Protein AF-A0A967ICW3-F1 (afdb_monomer_lite)

pLDDT: mean 85.5, std 13.62, range [36.84, 97.62]

Secondary structure (DSSP, 8-state):
-HHHHHHHHHHHHHT---EEEEEEEEEETTTTEEEEEESSEEEEEETTEEEEEEPPPEEEEEBP--EETTEE------TT-EEEEEEPSS--HHHHTT--SSPPP------S-TT-EEEEE----GGGPPSS--SSEEEEE-TTSSEEEEEETTEEEEEEEETTEEEEEEEETTEEEEEETTEEEEEEEEETTEEEEE-TT--S-SSTHHHHHHHHHHHHHHHHHHHHHHHH--PPTTSSHHHHHHHHHHHHTS---------------

Radius of gyration: 38.88 Å; chains: 1; bounding box: 94×44×110 Å

Structure (mmCIF, N/CA/C/O backbone):
data_AF-A0A967ICW3-F1
#
_entry.id   AF-A0A967ICW3-F1
#
loop_
_atom_site.group_PDB
_atom_site.id
_atom_site.type_symbol
_atom_site.label_atom_id
_atom_site.label_alt_id
_atom_site.label_comp_id
_atom_site.label_asym_id
_atom_site.label_entity_id
_atom_site.label_seq_id
_atom_site.pdbx_PDB_ins_code
_atom_site.Cartn_x
_atom_site.Cartn_y
_atom_site.Cartn_z
_atom_site.occupancy
_atom_site.B_iso_or_equiv
_atom_site.auth_seq_id
_atom_site.auth_comp_id
_atom_site.auth_asym_id
_atom_site.auth_atom_id
_atom_site.pdbx_PDB_model_num
ATOM 1 N N . MET A 1 1 ? 38.851 21.720 -38.610 1.00 66.12 1 MET A N 1
ATOM 2 C CA . MET A 1 1 ? 39.303 20.559 -37.805 1.00 66.12 1 MET A CA 1
ATOM 3 C C . MET A 1 1 ? 38.581 20.501 -36.458 1.00 66.12 1 MET A C 1
ATOM 5 O O . MET A 1 1 ? 37.981 19.478 -36.181 1.00 66.12 1 MET A O 1
ATOM 9 N N . ALA A 1 2 ? 38.539 21.589 -35.675 1.00 80.38 2 ALA A N 1
ATOM 10 C CA . ALA A 1 2 ? 37.773 21.640 -34.418 1.00 80.38 2 ALA A CA 1
ATOM 11 C C . ALA A 1 2 ? 36.255 21.402 -34.592 1.00 80.38 2 ALA A C 1
ATOM 13 O O . ALA A 1 2 ? 35.653 20.688 -33.801 1.00 80.38 2 ALA A O 1
ATOM 14 N N . GLU A 1 3 ? 35.653 21.937 -35.656 1.00 80.50 3 GLU A N 1
ATOM 15 C CA . GLU A 1 3 ? 34.213 21.799 -35.936 1.00 80.50 3 GLU A CA 1
ATOM 16 C C . GLU A 1 3 ? 33.795 20.358 -36.277 1.00 80.50 3 GLU A C 1
ATOM 18 O O . GLU A 1 3 ? 32.790 19.869 -35.778 1.00 80.50 3 GLU A O 1
ATOM 23 N N . ILE A 1 4 ? 34.633 19.631 -37.025 1.00 82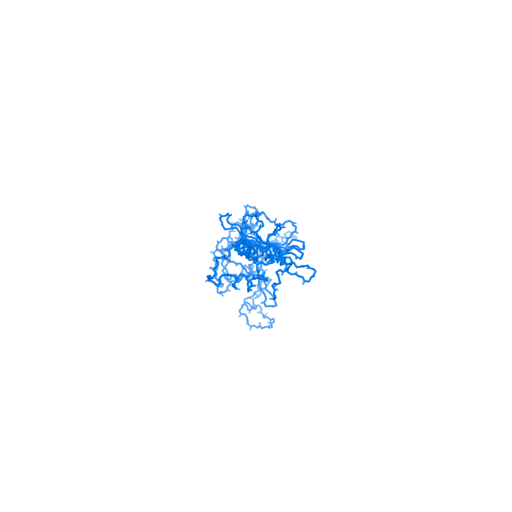.12 4 ILE A N 1
ATOM 24 C CA . ILE A 1 4 ? 34.412 18.211 -37.350 1.00 82.12 4 ILE A CA 1
ATOM 25 C C . ILE A 1 4 ? 34.508 17.344 -36.088 1.00 82.12 4 ILE A C 1
ATOM 27 O O . ILE A 1 4 ? 33.716 16.425 -35.909 1.00 82.12 4 ILE A O 1
ATOM 31 N N . ILE A 1 5 ? 35.456 17.649 -35.196 1.00 85.69 5 ILE A N 1
ATOM 32 C CA . ILE A 1 5 ? 35.584 16.944 -33.914 1.00 85.69 5 ILE A CA 1
ATOM 33 C C . ILE A 1 5 ? 34.352 17.207 -33.040 1.00 85.69 5 ILE A C 1
ATOM 35 O O . ILE A 1 5 ? 33.855 16.277 -32.414 1.00 85.69 5 ILE A O 1
ATOM 39 N N . ARG A 1 6 ? 33.830 18.441 -33.022 1.00 83.44 6 ARG A N 1
ATOM 40 C CA . ARG A 1 6 ? 32.617 18.776 -32.266 1.00 83.44 6 ARG A CA 1
ATOM 41 C C . ARG A 1 6 ? 31.403 17.993 -32.767 1.00 83.44 6 ARG A C 1
ATOM 43 O O . ARG A 1 6 ? 30.746 17.355 -31.957 1.00 83.44 6 ARG A O 1
ATOM 50 N N . LEU A 1 7 ? 31.168 17.981 -34.080 1.00 81.50 7 LEU A N 1
ATOM 51 C CA . LEU A 1 7 ? 30.058 17.237 -34.685 1.00 81.50 7 LEU A CA 1
ATOM 52 C C . LEU A 1 7 ? 30.173 15.729 -34.431 1.00 81.50 7 LEU A C 1
ATOM 54 O O . LEU A 1 7 ? 29.190 15.093 -34.072 1.00 81.50 7 LEU A O 1
ATOM 58 N N . ALA A 1 8 ? 31.377 15.160 -34.539 1.00 83.00 8 ALA A N 1
ATOM 59 C CA . ALA A 1 8 ? 31.602 13.747 -34.236 1.00 83.00 8 ALA A CA 1
ATOM 60 C C . ALA A 1 8 ? 31.367 13.407 -32.751 1.00 83.00 8 ALA A C 1
ATOM 62 O O . ALA A 1 8 ? 30.920 12.308 -32.434 1.00 83.00 8 ALA A O 1
ATOM 63 N N . LEU A 1 9 ? 31.672 14.329 -31.831 1.00 86.88 9 LEU A N 1
ATOM 64 C CA . LEU A 1 9 ? 31.383 14.153 -30.406 1.00 86.88 9 LEU A CA 1
ATOM 65 C C . LEU A 1 9 ? 29.884 14.281 -30.109 1.00 86.88 9 LEU A C 1
ATOM 67 O O . LEU A 1 9 ? 29.364 13.484 -29.337 1.00 86.88 9 LEU A O 1
ATOM 71 N N . GLU A 1 10 ? 29.194 15.244 -30.720 1.00 83.94 10 GLU A N 1
ATOM 72 C CA . GLU A 1 10 ? 27.742 15.430 -30.586 1.00 83.94 10 GLU A CA 1
ATOM 73 C C . GLU A 1 10 ? 26.972 14.209 -31.112 1.00 83.94 10 GLU A C 1
ATOM 75 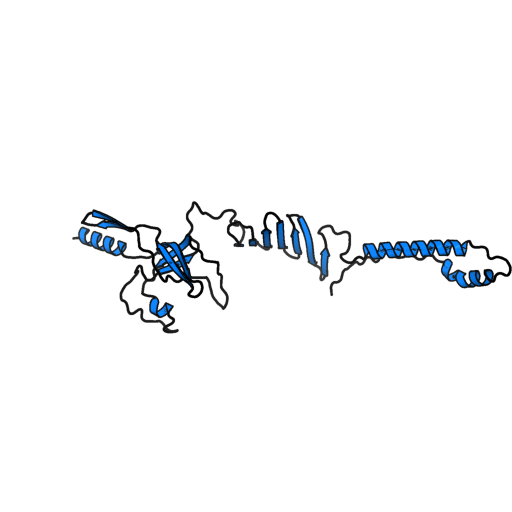O O . GLU A 1 10 ? 26.082 13.712 -30.426 1.00 83.94 10 GLU A O 1
ATOM 80 N N . ASP A 1 11 ? 27.383 13.659 -32.257 1.00 82.88 11 ASP A N 1
ATOM 81 C CA . ASP A 1 11 ? 26.828 12.425 -32.827 1.00 82.88 11 ASP A CA 1
ATOM 82 C C . ASP A 1 11 ? 27.029 11.222 -31.893 1.00 82.88 11 ASP A C 1
ATOM 84 O O . ASP A 1 11 ? 26.094 10.483 -31.593 1.00 82.88 11 ASP A O 1
ATOM 88 N N . ARG A 1 12 ? 28.232 11.074 -31.319 1.00 84.56 12 ARG A N 1
ATOM 89 C CA . ARG A 1 12 ? 28.494 10.007 -30.344 1.00 84.56 12 ARG A CA 1
ATOM 90 C C . ARG A 1 12 ? 27.723 10.163 -29.049 1.00 84.56 12 ARG A C 1
ATOM 92 O O . ARG A 1 12 ? 27.329 9.153 -28.482 1.00 84.56 12 ARG A O 1
ATOM 99 N N . LEU A 1 13 ? 27.519 11.385 -28.572 1.00 84.75 13 LEU A N 1
ATOM 100 C CA . LEU A 1 13 ? 26.712 11.632 -27.381 1.00 84.75 13 LEU A CA 1
ATOM 101 C C . LEU A 1 13 ? 25.222 11.381 -27.639 1.00 84.75 13 LEU A C 1
ATOM 103 O O . LEU A 1 13 ? 24.533 10.951 -26.719 1.00 84.75 13 LEU A O 1
ATOM 107 N N . ALA A 1 14 ? 24.736 11.587 -28.868 1.00 80.75 14 ALA A N 1
ATOM 108 C CA . ALA A 1 14 ? 23.355 11.286 -29.244 1.00 80.75 14 ALA A CA 1
ATOM 109 C C . ALA A 1 14 ? 23.028 9.780 -29.189 1.00 80.75 14 ALA A C 1
ATOM 111 O O . ALA A 1 14 ? 21.885 9.416 -28.921 1.00 80.75 14 ALA A O 1
ATOM 112 N N . ASP A 1 15 ? 24.029 8.915 -29.384 1.00 83.44 15 ASP A N 1
ATOM 113 C CA . ASP A 1 15 ? 23.904 7.454 -29.270 1.00 83.44 15 ASP A CA 1
ATOM 114 C C . ASP A 1 15 ? 24.024 6.919 -27.828 1.00 83.44 15 ASP A C 1
ATOM 116 O O . ASP A 1 15 ? 23.795 5.733 -27.588 1.00 83.44 15 ASP A O 1
ATOM 120 N N . VAL A 1 16 ? 24.404 7.747 -26.846 1.00 87.94 16 VAL A N 1
ATOM 121 C CA . VAL A 1 16 ? 24.580 7.292 -25.457 1.00 87.94 16 VAL A CA 1
ATOM 122 C C . VAL A 1 16 ? 23.244 7.331 -24.716 1.00 87.94 16 VAL A C 1
ATOM 124 O O . VAL A 1 16 ? 22.782 8.389 -24.282 1.00 87.94 16 VAL A O 1
ATOM 127 N N . HIS A 1 17 ? 22.646 6.161 -24.488 1.00 89.25 17 HIS A N 1
ATOM 128 C CA . HIS A 1 17 ? 21.456 6.042 -23.650 1.00 89.25 17 HIS A CA 1
ATOM 129 C C . HIS A 1 17 ? 21.814 5.997 -22.160 1.00 89.25 17 HIS A C 1
ATOM 131 O O . HIS A 1 17 ? 22.597 5.171 -21.693 1.00 89.25 17 HIS A O 1
ATOM 137 N N . THR A 1 18 ? 21.210 6.890 -21.382 1.00 92.06 18 THR A N 1
ATOM 138 C CA . THR A 1 18 ? 21.396 6.948 -19.925 1.00 92.06 18 THR A CA 1
ATOM 139 C C . THR A 1 18 ? 20.087 6.647 -19.221 1.00 92.06 18 THR A C 1
ATOM 141 O O . THR A 1 18 ? 19.948 5.620 -18.561 1.00 92.06 18 THR A O 1
ATOM 144 N N . VAL A 1 19 ? 19.099 7.518 -19.416 1.00 94.44 19 VAL A N 1
ATOM 145 C CA . VAL A 1 19 ? 17.763 7.384 -18.853 1.00 94.44 19 VAL A CA 1
ATOM 146 C C . VAL A 1 19 ? 16.725 7.887 -19.851 1.00 94.44 19 VAL A C 1
ATOM 148 O O . VAL A 1 19 ? 16.892 8.961 -20.426 1.00 94.44 19 VAL A O 1
ATOM 151 N N . LEU A 1 20 ? 15.632 7.144 -20.026 1.00 94.31 20 LEU A N 1
ATOM 152 C CA . LEU A 1 20 ? 14.466 7.576 -20.803 1.00 94.31 20 LEU A CA 1
ATOM 153 C C . LEU A 1 20 ? 13.166 7.309 -20.028 1.00 94.31 20 LEU A C 1
ATOM 155 O O . LEU A 1 20 ? 13.079 6.321 -19.304 1.00 94.31 20 LEU A O 1
ATOM 159 N N . PRO A 1 21 ? 12.122 8.141 -20.168 1.00 95.94 21 PRO A N 1
ATOM 160 C CA . PRO A 1 21 ? 10.798 7.791 -19.667 1.00 95.94 21 PRO A CA 1
ATOM 161 C C . PRO A 1 21 ? 10.190 6.674 -20.527 1.00 95.94 21 PRO A C 1
ATOM 163 O O . PRO A 1 21 ? 10.307 6.684 -21.754 1.00 95.94 21 PRO A O 1
ATOM 166 N N . GLY A 1 22 ? 9.498 5.734 -19.890 1.00 96.12 22 GLY A N 1
ATOM 167 C CA . GLY A 1 22 ? 8.886 4.570 -20.520 1.00 96.12 22 GLY A CA 1
ATOM 168 C C . GLY A 1 22 ? 7.423 4.373 -20.124 1.00 96.12 22 GLY A C 1
ATOM 169 O O . GLY A 1 22 ? 6.933 4.913 -19.128 1.00 96.12 22 GLY A O 1
ATOM 170 N N . LYS A 1 23 ? 6.706 3.597 -20.935 1.00 96.94 23 LYS A N 1
ATOM 171 C CA . LYS A 1 23 ? 5.342 3.133 -20.664 1.00 96.94 23 LYS A CA 1
ATOM 172 C C . LYS A 1 23 ? 5.269 1.622 -20.823 1.00 96.94 23 LYS A C 1
ATOM 174 O O . LYS A 1 23 ? 5.651 1.111 -21.875 1.00 96.94 23 LYS A O 1
ATOM 179 N N . ILE A 1 24 ? 4.720 0.935 -19.827 1.00 97.38 24 ILE A N 1
ATOM 180 C CA . ILE A 1 24 ? 4.504 -0.511 -19.875 1.00 97.38 24 ILE A CA 1
ATOM 181 C C . ILE A 1 24 ? 3.442 -0.837 -20.932 1.00 97.38 24 ILE A C 1
ATOM 183 O O . ILE A 1 24 ? 2.342 -0.279 -20.929 1.00 97.38 24 ILE A O 1
ATOM 187 N N . THR A 1 25 ? 3.782 -1.738 -21.848 1.00 97.12 25 THR A N 1
ATOM 188 C CA . THR A 1 25 ? 2.900 -2.246 -22.913 1.00 97.12 25 THR A CA 1
ATOM 189 C C . THR A 1 25 ? 2.471 -3.691 -22.678 1.00 97.12 25 THR A C 1
ATOM 191 O O . THR A 1 25 ? 1.345 -4.040 -23.023 1.00 97.12 25 THR A O 1
ATOM 194 N N . ALA A 1 26 ? 3.302 -4.480 -21.994 1.00 97.38 26 ALA A N 1
ATOM 195 C CA . ALA A 1 26 ? 2.978 -5.801 -21.467 1.00 97.38 26 ALA A CA 1
ATOM 196 C C . ALA A 1 26 ? 3.830 -6.091 -20.220 1.00 97.38 26 ALA A C 1
ATOM 198 O O . ALA A 1 26 ? 4.894 -5.496 -20.046 1.00 97.38 26 ALA A O 1
ATOM 199 N N . TYR A 1 27 ? 3.367 -6.995 -19.355 1.00 97.31 27 TYR A N 1
ATOM 200 C CA . TYR A 1 27 ? 4.095 -7.424 -18.159 1.00 97.31 27 TYR A CA 1
ATOM 201 C C . TYR A 1 27 ? 3.859 -8.909 -17.878 1.00 97.31 27 TYR A C 1
ATOM 203 O O . TYR A 1 27 ? 2.714 -9.366 -17.879 1.00 97.31 27 TYR A O 1
ATOM 211 N N . ASP A 1 28 ? 4.935 -9.642 -17.598 1.00 96.19 28 ASP A N 1
ATOM 212 C CA . ASP A 1 28 ? 4.897 -11.021 -17.122 1.00 96.19 28 ASP A CA 1
ATOM 213 C C . ASP A 1 28 ? 5.255 -11.079 -15.630 1.00 96.19 28 ASP A C 1
ATOM 215 O O . ASP A 1 28 ? 6.389 -10.833 -15.213 1.00 96.19 28 ASP A O 1
ATOM 219 N N . ASN A 1 29 ? 4.273 -11.459 -14.812 1.00 92.88 29 ASN A N 1
ATOM 220 C CA . ASN A 1 29 ? 4.416 -11.543 -13.362 1.00 92.88 29 ASN A CA 1
ATOM 221 C C . ASN A 1 29 ? 5.317 -12.703 -12.894 1.00 92.88 29 ASN A C 1
ATOM 223 O O . ASN A 1 29 ? 5.829 -12.654 -11.777 1.00 92.88 29 ASN A O 1
ATOM 227 N N . ALA A 1 30 ? 5.505 -13.750 -13.706 1.00 93.12 30 ALA A N 1
ATOM 228 C CA . ALA A 1 30 ? 6.347 -14.890 -13.341 1.00 93.12 30 ALA A CA 1
ATOM 229 C C . ALA A 1 30 ? 7.837 -14.560 -13.487 1.00 93.12 30 ALA A C 1
ATOM 231 O O . ALA A 1 30 ? 8.627 -14.859 -12.593 1.00 93.12 30 ALA A O 1
ATOM 232 N N . THR A 1 31 ? 8.210 -13.921 -14.597 1.00 92.81 31 THR A N 1
ATOM 233 C CA . THR A 1 31 ? 9.598 -13.527 -14.887 1.00 92.81 31 THR A CA 1
ATOM 234 C C . THR A 1 31 ? 9.948 -12.125 -14.390 1.00 92.81 31 THR A C 1
ATOM 236 O O . THR A 1 31 ? 11.126 -11.784 -14.324 1.00 92.81 31 THR A O 1
ATOM 239 N N . GLN A 1 32 ? 8.946 -11.328 -13.999 1.00 94.12 32 GLN A N 1
ATOM 240 C CA . GLN A 1 32 ? 9.081 -9.925 -13.588 1.00 94.12 32 GLN A CA 1
ATOM 241 C C . GLN A 1 32 ? 9.652 -9.024 -14.693 1.00 94.12 32 GLN A C 1
ATOM 243 O O . GLN A 1 32 ? 10.313 -8.020 -14.412 1.00 94.12 32 GLN A O 1
ATOM 248 N N . LYS A 1 33 ? 9.374 -9.377 -15.950 1.00 95.56 33 LYS A N 1
ATOM 249 C CA . LYS A 1 33 ? 9.812 -8.650 -17.142 1.00 95.56 33 LYS A CA 1
ATOM 250 C C . LYS A 1 33 ? 8.655 -7.912 -17.804 1.00 95.56 33 LYS A C 1
ATOM 252 O O . LYS A 1 33 ? 7.508 -8.358 -17.757 1.00 95.56 33 LYS A O 1
ATOM 257 N N . ALA A 1 34 ? 8.963 -6.786 -18.432 1.00 96.88 34 ALA A N 1
ATOM 258 C CA . ALA A 1 34 ? 8.012 -5.939 -19.129 1.00 96.88 34 ALA A CA 1
ATOM 259 C C . ALA A 1 34 ? 8.433 -5.677 -20.576 1.00 96.88 34 ALA A C 1
ATOM 261 O O . ALA A 1 34 ? 9.616 -5.587 -20.895 1.00 96.88 34 ALA A O 1
ATOM 262 N N . GLU A 1 35 ? 7.440 -5.457 -21.429 1.00 97.62 35 GLU A N 1
ATOM 263 C CA . GLU A 1 35 ? 7.633 -4.766 -22.699 1.00 97.62 35 GLU A CA 1
ATOM 264 C C . GLU A 1 35 ? 7.404 -3.273 -22.469 1.00 97.62 35 GLU A C 1
ATOM 266 O O . GLU A 1 35 ? 6.312 -2.868 -22.043 1.00 97.62 35 GLU A O 1
ATOM 271 N N . VAL A 1 36 ? 8.406 -2.440 -22.745 1.00 97.00 36 VAL A N 1
ATOM 272 C CA . VAL A 1 36 ? 8.362 -1.004 -22.436 1.00 97.00 36 VAL A CA 1
ATOM 273 C C . VAL A 1 36 ? 8.563 -0.170 -23.692 1.00 97.00 36 VAL A C 1
ATOM 275 O O . VAL A 1 36 ? 9.544 -0.331 -24.411 1.00 97.00 36 VAL A O 1
ATOM 278 N N . LEU A 1 37 ? 7.654 0.773 -23.933 1.00 95.88 37 LEU A N 1
ATOM 279 C CA . LEU A 1 37 ? 7.779 1.769 -24.995 1.00 95.88 37 LEU A CA 1
ATOM 280 C C . LEU A 1 37 ? 8.458 3.038 -24.452 1.00 95.88 37 LEU A C 1
ATOM 282 O O . LEU A 1 37 ? 7.866 3.686 -23.577 1.00 95.88 37 LEU A O 1
ATOM 286 N N . PRO A 1 38 ? 9.635 3.446 -24.963 1.00 95.06 38 PRO A N 1
ATOM 287 C CA . PRO A 1 38 ? 10.208 4.748 -24.647 1.00 95.06 38 PRO A CA 1
ATOM 288 C C . PRO A 1 38 ? 9.297 5.879 -25.143 1.00 95.06 38 PRO A C 1
ATOM 290 O O . PRO A 1 38 ? 8.787 5.860 -26.260 1.00 95.06 38 PRO A O 1
ATOM 293 N N . MET A 1 39 ? 9.075 6.881 -24.296 1.00 93.12 39 MET A N 1
ATOM 294 C CA . MET A 1 39 ? 8.082 7.939 -24.524 1.00 93.12 39 MET A CA 1
ATOM 295 C C . MET A 1 39 ? 8.673 9.226 -25.118 1.00 93.12 39 MET A C 1
ATOM 297 O O . MET A 1 39 ? 7.950 10.210 -25.274 1.00 93.12 39 MET A O 1
ATOM 301 N N . VAL A 1 40 ? 9.967 9.229 -25.449 1.00 89.38 40 VAL A N 1
ATOM 302 C CA . VAL A 1 40 ? 10.673 10.345 -26.095 1.00 89.38 40 VAL A CA 1
ATOM 303 C C . VAL A 1 40 ? 11.190 9.880 -27.452 1.00 89.38 40 VAL A C 1
ATOM 305 O O . VAL A 1 40 ? 11.713 8.774 -27.579 1.00 89.38 40 VAL A O 1
ATOM 308 N N . ARG A 1 41 ? 11.017 10.730 -28.466 1.00 87.00 41 ARG A N 1
ATOM 309 C CA . ARG A 1 41 ? 11.519 10.497 -29.823 1.00 87.00 41 ARG A CA 1
ATOM 310 C C . ARG A 1 41 ? 12.985 10.904 -29.913 1.00 87.00 41 ARG A C 1
ATOM 312 O O . ARG A 1 41 ? 13.397 11.874 -29.275 1.00 87.00 41 ARG A O 1
ATOM 319 N N . ARG A 1 42 ? 13.767 10.177 -30.706 1.00 81.44 42 ARG A N 1
ATOM 320 C CA . ARG A 1 42 ? 15.151 10.537 -31.007 1.00 81.44 42 ARG A CA 1
ATOM 321 C C . ARG A 1 42 ? 15.126 11.665 -32.033 1.00 81.44 42 ARG A C 1
ATOM 323 O O . ARG A 1 42 ? 14.737 11.436 -33.175 1.00 81.44 42 ARG A O 1
ATOM 330 N N . ARG A 1 43 ? 15.526 12.865 -31.603 1.00 78.50 43 ARG A N 1
ATOM 331 C CA . ARG A 1 43 ? 15.691 14.038 -32.466 1.00 78.50 43 ARG A CA 1
ATOM 332 C C . ARG A 1 43 ? 17.173 14.351 -32.629 1.00 78.50 43 ARG A C 1
ATOM 334 O O . ARG A 1 43 ? 17.832 14.645 -31.634 1.00 78.50 43 ARG A O 1
ATOM 341 N N . GLN A 1 44 ? 17.690 14.296 -33.850 1.00 72.31 44 GLN A N 1
ATOM 342 C CA . GLN A 1 44 ? 19.100 14.562 -34.135 1.00 72.31 44 GLN A CA 1
ATOM 343 C C . GLN A 1 44 ? 19.260 15.335 -35.445 1.00 72.31 44 GLN A C 1
ATOM 345 O O . GLN A 1 44 ? 18.651 14.991 -36.454 1.00 72.31 44 GLN A O 1
ATOM 350 N N . GLU A 1 45 ? 20.097 16.371 -35.434 1.00 68.50 45 GLU A N 1
ATOM 351 C CA . GLU A 1 45 ? 20.536 17.044 -36.657 1.00 68.50 45 GLU A CA 1
ATOM 352 C C . GLU A 1 45 ? 21.719 16.270 -37.249 1.00 68.50 45 GLU A C 1
ATOM 354 O O . GLU A 1 45 ? 22.792 16.185 -36.649 1.00 68.50 45 GLU A O 1
ATOM 359 N N . THR A 1 46 ? 21.516 15.673 -38.418 1.00 63.53 46 THR A N 1
ATOM 360 C CA . THR A 1 46 ? 22.540 14.945 -39.171 1.00 63.53 46 THR A CA 1
ATOM 361 C C . THR A 1 46 ? 22.920 15.747 -40.419 1.00 63.53 46 THR A C 1
ATOM 363 O O . THR A 1 46 ? 22.190 16.633 -40.861 1.00 63.53 46 THR A O 1
ATOM 366 N N . VAL A 1 47 ? 24.074 15.438 -41.018 1.00 62.31 47 VAL A N 1
ATOM 367 C CA . VAL A 1 47 ? 24.566 16.083 -42.253 1.00 62.31 47 VAL A CA 1
ATOM 368 C C . VAL A 1 47 ? 23.551 15.989 -43.410 1.00 62.31 47 VAL A C 1
ATOM 370 O O . VAL A 1 47 ? 23.503 16.886 -44.248 1.00 62.31 47 VAL A O 1
ATOM 373 N N . ASP A 1 48 ? 22.708 14.950 -43.414 1.00 65.44 48 ASP A N 1
ATOM 374 C CA . ASP A 1 48 ? 21.689 14.684 -44.440 1.00 65.44 48 ASP A CA 1
ATOM 375 C C . ASP A 1 48 ? 20.284 15.230 -44.095 1.00 65.44 48 ASP A C 1
ATOM 377 O O . ASP A 1 48 ? 19.353 15.084 -44.890 1.00 65.44 48 ASP A O 1
ATOM 381 N N . GLY A 1 49 ? 20.113 15.870 -42.930 1.00 68.69 49 GLY A N 1
ATOM 382 C CA . GLY A 1 49 ? 18.837 16.424 -42.466 1.00 68.69 49 GLY A CA 1
ATOM 383 C C . GLY A 1 49 ? 18.506 16.095 -41.008 1.00 68.69 49 GLY A C 1
ATOM 384 O O . GLY A 1 49 ? 19.319 15.555 -40.263 1.00 68.69 49 GLY A O 1
ATOM 385 N N . GLU A 1 50 ? 17.291 16.447 -40.592 1.00 74.75 50 GLU A N 1
ATOM 386 C CA . GLU A 1 50 ? 16.784 16.183 -39.244 1.00 74.75 50 GLU A CA 1
ATOM 387 C C . GLU A 1 50 ? 16.178 14.773 -39.152 1.00 74.75 50 GLU A C 1
ATOM 389 O O . GLU A 1 50 ? 15.294 14.415 -39.933 1.00 74.75 50 GLU A O 1
ATOM 394 N N . ILE A 1 51 ? 16.634 13.983 -38.181 1.00 74.25 51 ILE A N 1
ATOM 395 C CA . ILE A 1 51 ? 16.051 12.690 -37.816 1.00 74.25 51 ILE A CA 1
ATOM 396 C C . ILE A 1 51 ? 15.093 12.927 -36.646 1.00 74.25 51 ILE A C 1
ATOM 398 O O . ILE A 1 51 ? 15.516 13.454 -35.622 1.00 74.25 51 ILE A O 1
ATOM 402 N N . ASP A 1 52 ? 13.823 12.537 -36.794 1.00 82.06 52 ASP A N 1
ATOM 403 C CA . ASP A 1 52 ? 12.813 12.508 -35.724 1.00 82.06 52 ASP A CA 1
ATOM 404 C C . ASP A 1 52 ? 12.079 11.159 -35.737 1.00 82.06 52 ASP A C 1
ATOM 406 O O . ASP A 1 52 ? 11.060 10.979 -36.414 1.00 82.06 52 ASP A O 1
ATOM 410 N N . GLU A 1 53 ? 12.590 10.191 -34.982 1.00 84.31 53 GLU A N 1
ATOM 411 C CA . GLU A 1 53 ? 12.072 8.821 -34.962 1.00 84.31 53 GLU A CA 1
ATOM 412 C C . GLU A 1 53 ? 11.574 8.386 -33.581 1.00 84.31 53 GLU A C 1
ATOM 414 O O . GLU A 1 53 ? 12.097 8.771 -32.532 1.00 84.31 53 GLU A O 1
ATOM 419 N N . ALA A 1 54 ? 10.525 7.564 -33.578 1.00 85.81 54 ALA A N 1
ATOM 420 C CA . ALA A 1 54 ? 10.053 6.916 -32.365 1.00 85.81 54 ALA A CA 1
ATOM 421 C C . ALA A 1 54 ? 10.916 5.686 -32.072 1.00 85.81 54 ALA A C 1
ATOM 423 O O . ALA A 1 54 ? 11.156 4.870 -32.960 1.00 85.81 54 ALA A O 1
ATOM 424 N N . LEU A 1 55 ? 11.339 5.541 -30.818 1.00 89.00 55 LEU A N 1
ATOM 425 C CA . LEU A 1 55 ? 12.072 4.358 -30.386 1.00 89.00 55 LEU A CA 1
ATOM 426 C C . LEU A 1 55 ? 11.140 3.133 -30.338 1.00 89.00 55 LEU A C 1
ATOM 428 O O . LEU A 1 55 ? 9.956 3.272 -30.005 1.00 89.00 55 LEU A O 1
ATOM 432 N N . PRO A 1 56 ? 11.653 1.935 -30.666 1.00 93.12 56 PRO A N 1
ATOM 433 C CA . PRO A 1 56 ? 10.871 0.708 -30.632 1.00 93.12 56 PRO A CA 1
ATOM 434 C C . PRO A 1 56 ? 10.494 0.310 -29.200 1.00 93.12 56 PRO A C 1
ATOM 436 O O . PRO A 1 56 ? 11.098 0.758 -28.225 1.00 93.12 56 PRO A O 1
ATOM 439 N N . VAL A 1 57 ? 9.504 -0.577 -29.082 1.00 95.75 57 VAL A N 1
ATOM 440 C CA . VAL A 1 57 ? 9.213 -1.269 -27.819 1.00 95.75 57 VAL A CA 1
ATOM 441 C C . VAL A 1 57 ? 10.396 -2.170 -27.474 1.00 95.75 57 VAL A C 1
ATOM 443 O O . VAL A 1 57 ? 10.857 -2.936 -28.319 1.00 95.75 57 VAL A O 1
ATOM 446 N N . ILE A 1 58 ? 10.873 -2.072 -26.238 1.00 95.19 58 ILE A N 1
ATOM 447 C CA . ILE A 1 58 ? 11.975 -2.876 -25.718 1.00 95.19 58 ILE A CA 1
ATOM 448 C C . ILE A 1 58 ? 11.360 -4.078 -24.987 1.00 95.19 58 ILE A C 1
ATOM 450 O O . ILE A 1 58 ? 10.612 -3.863 -24.025 1.00 95.19 58 ILE A O 1
ATOM 454 N N . PRO A 1 59 ? 11.602 -5.318 -25.444 1.00 95.31 59 PRO A N 1
ATOM 455 C CA . PRO A 1 59 ? 11.117 -6.519 -24.776 1.00 95.31 59 PRO A CA 1
ATOM 456 C C . PRO A 1 59 ? 11.997 -6.889 -23.577 1.00 95.31 59 PRO A C 1
ATOM 458 O O . PRO A 1 59 ? 13.102 -6.377 -23.421 1.00 95.31 59 PRO A O 1
ATOM 461 N N . ASP A 1 60 ? 11.509 -7.819 -22.754 1.00 94.38 60 ASP A N 1
ATOM 462 C CA . ASP A 1 60 ? 12.282 -8.485 -21.697 1.00 94.38 60 ASP A CA 1
ATOM 463 C C . ASP A 1 60 ? 12.921 -7.570 -20.632 1.00 94.38 60 ASP A C 1
ATOM 465 O O . ASP A 1 60 ? 13.825 -7.996 -19.909 1.00 94.38 60 ASP A O 1
ATOM 469 N N . VAL A 1 61 ? 12.415 -6.346 -20.461 1.00 95.69 61 VAL A N 1
ATOM 470 C CA . VAL A 1 61 ? 12.974 -5.367 -19.521 1.00 95.69 61 VAL A CA 1
ATOM 471 C C . VAL A 1 61 ? 12.664 -5.781 -18.079 1.00 95.69 61 VAL A C 1
ATOM 473 O O . VAL A 1 61 ? 11.488 -5.838 -17.709 1.00 95.69 61 VAL A O 1
ATOM 476 N N . PRO A 1 62 ? 13.665 -6.034 -17.219 1.00 95.44 62 PRO A N 1
ATOM 477 C CA . PRO A 1 62 ? 13.423 -6.381 -15.825 1.00 95.44 62 PRO A CA 1
ATOM 478 C C . PRO A 1 62 ? 12.846 -5.190 -15.048 1.00 95.44 62 PRO A C 1
ATOM 480 O O . PRO A 1 62 ? 13.381 -4.077 -15.076 1.00 95.44 62 PRO A O 1
ATOM 483 N N . VAL A 1 63 ? 11.760 -5.432 -14.311 1.00 96.44 63 VAL A N 1
ATOM 484 C CA . VAL A 1 63 ? 11.163 -4.451 -13.397 1.00 96.44 63 VAL A CA 1
ATOM 485 C C . VAL A 1 63 ? 11.822 -4.560 -12.027 1.00 96.44 63 VAL A C 1
ATOM 487 O O . VAL A 1 63 ? 11.783 -5.606 -11.376 1.00 96.44 63 VAL A O 1
ATOM 490 N N . VAL A 1 64 ? 12.403 -3.459 -11.558 1.00 95.38 64 VAL A N 1
ATOM 491 C CA . VAL A 1 64 ? 13.118 -3.414 -10.282 1.00 95.38 64 VAL A CA 1
ATOM 492 C C . VAL A 1 64 ? 12.158 -3.059 -9.150 1.00 95.38 64 VAL A C 1
ATOM 494 O O . VAL A 1 64 ? 11.596 -1.966 -9.101 1.00 95.38 64 VAL A O 1
ATOM 497 N N . PHE A 1 65 ? 12.031 -3.975 -8.191 1.00 95.44 65 PHE A N 1
ATOM 498 C CA . PHE A 1 65 ? 11.330 -3.748 -6.928 1.00 95.44 65 PHE A CA 1
ATOM 499 C C . PHE A 1 65 ? 12.330 -3.549 -5.783 1.00 95.44 65 PHE A C 1
ATOM 501 O O . PHE A 1 65 ? 13.266 -4.349 -5.667 1.00 95.44 65 PHE A O 1
ATOM 508 N N . PRO A 1 66 ? 12.133 -2.559 -4.891 1.00 95.06 66 PRO A N 1
ATOM 509 C CA . PRO A 1 66 ? 12.962 -2.414 -3.699 1.00 95.06 66 PRO A CA 1
ATOM 510 C C . PRO A 1 66 ? 12.930 -3.695 -2.856 1.00 95.06 66 PRO A C 1
ATOM 512 O O . PRO A 1 66 ? 11.871 -4.102 -2.370 1.00 95.06 66 PRO A O 1
ATOM 515 N N . ARG A 1 67 ? 14.086 -4.347 -2.690 1.00 95.56 67 ARG A N 1
ATOM 516 C CA . ARG A 1 67 ? 14.237 -5.578 -1.901 1.00 95.56 67 ARG A CA 1
ATOM 517 C C . ARG A 1 67 ? 15.607 -5.653 -1.231 1.00 95.56 67 ARG A C 1
ATOM 519 O O . ARG A 1 67 ? 16.618 -5.381 -1.868 1.00 95.56 67 ARG A O 1
ATOM 526 N N . ALA A 1 68 ? 15.640 -6.053 0.037 1.00 95.56 68 ALA A N 1
ATOM 527 C CA . ALA A 1 68 ? 16.863 -6.287 0.810 1.00 95.56 68 ALA A CA 1
ATOM 528 C C . ALA A 1 68 ? 16.537 -7.072 2.092 1.00 95.56 68 ALA A C 1
ATOM 530 O O . ALA A 1 68 ? 15.414 -7.007 2.590 1.00 95.56 68 ALA A O 1
ATOM 531 N N . GLY A 1 69 ? 17.500 -7.826 2.635 1.00 93.12 69 GLY A N 1
ATOM 532 C CA . GLY A 1 69 ? 17.365 -8.473 3.952 1.00 93.12 69 GLY A CA 1
ATOM 533 C C . GLY A 1 69 ? 16.187 -9.451 4.100 1.00 93.12 69 GLY A C 1
ATOM 534 O O . GLY A 1 69 ? 15.722 -9.668 5.212 1.00 93.12 69 GLY A O 1
ATOM 535 N N . GLY A 1 70 ? 15.673 -10.005 2.994 1.00 94.12 70 GLY A N 1
ATOM 536 C CA . GLY A 1 70 ? 14.489 -10.877 2.985 1.00 94.12 70 GLY A CA 1
ATOM 537 C C . GLY A 1 70 ? 13.139 -10.153 2.864 1.00 94.12 70 GLY A C 1
ATOM 538 O O . GLY A 1 70 ? 12.110 -10.816 2.772 1.00 94.12 70 GLY A O 1
ATOM 539 N N . PHE A 1 71 ? 13.129 -8.820 2.797 1.00 94.31 71 PHE A N 1
ATOM 540 C CA . PHE A 1 71 ? 11.927 -7.994 2.642 1.00 94.31 71 PHE A CA 1
ATOM 541 C C . PHE A 1 71 ? 11.866 -7.349 1.251 1.00 94.31 71 PHE A C 1
ATOM 543 O O . PHE A 1 71 ? 12.892 -7.179 0.586 1.00 94.31 71 PHE A O 1
ATOM 550 N N . LYS A 1 72 ? 10.656 -6.996 0.798 1.00 95.12 72 LYS A N 1
ATOM 551 C CA . LYS A 1 72 ? 10.410 -6.350 -0.501 1.00 95.12 72 LYS A CA 1
ATOM 552 C C . LYS A 1 72 ? 9.194 -5.424 -0.467 1.00 95.12 72 LYS A C 1
ATOM 554 O O . LYS A 1 72 ? 8.256 -5.685 0.281 1.00 95.12 72 LYS A O 1
ATOM 559 N N . ILE A 1 73 ? 9.196 -4.406 -1.325 1.00 93.75 73 ILE A N 1
ATOM 560 C CA . ILE A 1 73 ? 8.036 -3.566 -1.651 1.00 93.75 73 ILE A CA 1
ATOM 561 C C . ILE A 1 73 ? 7.660 -3.853 -3.102 1.00 93.75 73 ILE A C 1
ATOM 563 O O . ILE A 1 73 ? 8.481 -3.690 -4.001 1.00 93.75 73 ILE A O 1
ATOM 567 N N . THR A 1 74 ? 6.431 -4.304 -3.330 1.00 93.31 74 THR A N 1
ATOM 568 C CA . THR A 1 74 ? 5.919 -4.653 -4.662 1.00 93.31 74 THR A CA 1
ATOM 569 C C . THR A 1 74 ? 4.556 -4.030 -4.877 1.00 93.31 74 THR A C 1
ATOM 571 O O . THR A 1 74 ? 3.797 -3.858 -3.926 1.00 93.31 74 THR A O 1
ATOM 574 N N . PHE A 1 75 ? 4.222 -3.773 -6.130 1.00 91.81 75 PHE A N 1
ATOM 575 C CA . PHE A 1 75 ? 2.929 -3.248 -6.544 1.00 91.81 75 PHE A CA 1
ATOM 576 C C . PHE A 1 75 ? 2.514 -3.921 -7.857 1.00 91.81 75 PHE A C 1
ATOM 578 O O . PHE A 1 75 ? 3.379 -4.431 -8.578 1.00 91.81 75 PHE A O 1
ATOM 585 N N . PRO A 1 76 ? 1.202 -4.013 -8.133 1.00 93.31 76 PRO A N 1
ATOM 586 C CA . PRO A 1 76 ? 0.709 -4.666 -9.337 1.00 93.31 76 PRO A CA 1
ATOM 587 C C . PRO A 1 76 ? 1.066 -3.821 -10.562 1.00 93.31 76 PRO A C 1
ATOM 589 O O . PRO A 1 76 ? 0.594 -2.697 -10.683 1.00 93.31 76 PRO A O 1
ATOM 592 N N . VAL A 1 77 ? 1.891 -4.368 -11.455 1.00 95.62 77 VAL A N 1
ATOM 593 C CA . VAL A 1 77 ? 2.269 -3.702 -12.709 1.00 95.62 77 VAL A CA 1
ATOM 594 C C . VAL A 1 77 ? 1.225 -4.012 -13.775 1.00 95.62 77 VAL A C 1
ATOM 596 O O . VAL A 1 77 ? 0.888 -5.177 -14.002 1.00 95.62 77 VAL A O 1
ATOM 599 N N . ALA A 1 78 ? 0.727 -2.978 -14.439 1.00 94.88 78 ALA A N 1
ATOM 600 C CA . ALA A 1 78 ? -0.288 -3.059 -15.473 1.00 94.88 78 ALA A CA 1
ATOM 601 C C . ALA A 1 78 ? 0.129 -2.326 -16.756 1.00 94.88 78 ALA A C 1
ATOM 603 O O . ALA A 1 78 ? 1.016 -1.471 -16.789 1.00 94.88 78 ALA A O 1
ATOM 604 N N . VAL A 1 79 ? -0.549 -2.668 -17.854 1.00 96.62 79 VAL A N 1
ATOM 605 C CA . VAL A 1 79 ? -0.397 -1.959 -19.128 1.00 96.62 79 VAL A CA 1
ATOM 606 C C . VAL A 1 79 ? -0.828 -0.504 -18.949 1.00 96.62 79 VAL A C 1
ATOM 608 O O . VAL A 1 79 ? -1.940 -0.230 -18.504 1.00 96.62 79 VAL A O 1
ATOM 611 N N . GLY A 1 80 ? 0.035 0.425 -19.355 1.00 95.06 80 GLY A N 1
ATOM 612 C CA . GLY A 1 80 ? -0.179 1.863 -19.207 1.00 95.06 80 GLY A CA 1
ATOM 613 C C . GLY A 1 80 ? 0.610 2.508 -18.069 1.00 95.06 80 GLY A C 1
ATOM 614 O O . GLY A 1 80 ? 0.797 3.728 -18.121 1.00 95.06 80 GLY A O 1
ATOM 615 N N . ASP A 1 81 ? 1.134 1.720 -17.126 1.00 96.69 81 ASP A N 1
ATOM 616 C CA . ASP A 1 81 ? 1.984 2.223 -16.045 1.00 96.69 81 ASP A CA 1
ATOM 617 C C . ASP A 1 81 ? 3.237 2.910 -16.592 1.00 96.69 81 ASP A C 1
ATOM 619 O O . ASP A 1 81 ? 3.735 2.604 -17.686 1.00 96.69 81 ASP A O 1
ATOM 623 N N . ARG A 1 82 ? 3.752 3.872 -15.825 1.00 95.75 82 ARG A N 1
ATOM 624 C CA . ARG A 1 82 ? 4.899 4.694 -16.220 1.00 95.75 82 ARG A CA 1
ATOM 625 C C . ARG A 1 82 ? 6.156 4.325 -15.452 1.00 95.75 82 ARG A C 1
ATOM 627 O O . ARG A 1 82 ? 6.123 4.084 -14.244 1.00 95.75 82 ARG A O 1
ATOM 634 N N . CYS A 1 83 ? 7.280 4.325 -16.160 1.00 96.19 83 CYS A N 1
ATOM 635 C CA . CYS A 1 83 ? 8.574 3.967 -15.603 1.00 96.19 83 CYS A CA 1
ATOM 636 C C . CYS A 1 83 ? 9.698 4.875 -16.099 1.00 96.19 83 CYS A C 1
ATOM 638 O O . CYS A 1 83 ? 9.599 5.562 -17.113 1.00 96.19 83 CYS A O 1
ATOM 640 N N . ILE A 1 84 ? 10.800 4.821 -15.373 1.00 97.00 84 ILE A N 1
ATOM 641 C CA . ILE A 1 84 ? 12.125 5.251 -15.776 1.00 97.00 84 ILE A CA 1
ATOM 642 C C . ILE A 1 84 ? 12.808 4.021 -16.380 1.00 97.00 84 ILE A C 1
ATOM 644 O O . ILE A 1 84 ? 12.895 2.984 -15.724 1.00 97.00 84 ILE A O 1
ATOM 648 N N . LEU A 1 85 ? 13.282 4.128 -17.615 1.00 96.19 85 LEU A N 1
ATOM 649 C CA . LEU A 1 85 ? 14.214 3.180 -18.218 1.00 96.19 85 LEU A CA 1
ATOM 650 C C . LEU A 1 85 ? 15.624 3.667 -17.917 1.00 96.19 85 LEU A C 1
ATOM 652 O O . LEU A 1 85 ? 16.034 4.694 -18.453 1.00 96.19 85 LEU A O 1
ATOM 656 N N . ALA A 1 86 ? 16.342 2.961 -17.050 1.00 96.19 86 ALA A N 1
ATOM 657 C CA . ALA A 1 86 ? 17.741 3.240 -16.754 1.00 96.19 86 ALA A CA 1
ATOM 658 C C . ALA A 1 86 ? 18.616 2.250 -17.523 1.00 96.19 86 ALA A C 1
ATOM 660 O O . ALA A 1 86 ? 18.524 1.047 -17.293 1.00 96.19 86 ALA A O 1
ATOM 661 N N . PHE A 1 87 ? 19.440 2.753 -18.438 1.00 94.75 87 PHE A N 1
ATOM 662 C CA . PHE A 1 87 ? 20.291 1.931 -19.293 1.00 94.75 87 PHE A CA 1
ATOM 663 C C . PHE A 1 87 ? 21.601 1.606 -18.588 1.00 94.75 87 PHE A C 1
ATOM 665 O O . PHE A 1 87 ? 22.283 2.491 -18.060 1.00 94.75 87 PHE A O 1
ATOM 672 N N . CYS A 1 88 ? 21.959 0.327 -18.580 1.00 92.38 88 CYS A N 1
ATOM 673 C CA . CYS A 1 88 ? 23.194 -0.139 -17.977 1.00 92.38 88 CYS A CA 1
ATOM 674 C C . CYS A 1 88 ? 24.410 0.256 -18.832 1.00 92.38 88 CYS A C 1
ATOM 676 O O . CYS A 1 88 ? 24.347 0.347 -20.059 1.00 92.38 88 CYS A O 1
ATOM 678 N N . GLU A 1 89 ? 25.553 0.501 -18.180 1.00 91.31 89 GLU A N 1
ATOM 679 C CA . GLU A 1 89 ? 26.796 0.836 -18.896 1.00 91.31 89 GLU A CA 1
ATOM 680 C C . GLU A 1 89 ? 27.251 -0.321 -19.795 1.00 91.31 89 GLU A C 1
ATOM 682 O O . GLU A 1 89 ? 27.834 -0.094 -20.852 1.00 91.31 89 GLU A O 1
ATOM 687 N N . ARG A 1 90 ? 26.999 -1.558 -19.371 1.00 91.94 90 ARG A N 1
ATOM 688 C CA . ARG A 1 90 ? 27.386 -2.804 -20.037 1.00 91.94 90 ARG A CA 1
ATOM 689 C C . ARG A 1 90 ? 26.188 -3.733 -20.133 1.00 91.94 90 ARG A C 1
ATOM 691 O O . ARG A 1 90 ? 25.196 -3.504 -19.443 1.00 91.94 90 ARG A O 1
ATOM 698 N N . SER A 1 91 ? 26.324 -4.781 -20.944 1.00 89.12 91 SER A N 1
ATOM 699 C CA . SER A 1 91 ? 25.298 -5.813 -20.996 1.00 89.12 91 SER A CA 1
ATOM 700 C C . SER A 1 91 ? 25.122 -6.475 -19.634 1.00 89.12 91 SER A C 1
ATOM 702 O O . SER A 1 91 ? 26.099 -6.768 -18.937 1.00 89.12 91 SER A O 1
ATOM 704 N N . VAL A 1 92 ? 23.862 -6.667 -19.257 1.00 90.38 92 VAL A N 1
ATOM 705 C CA . VAL A 1 92 ? 23.462 -7.274 -17.982 1.00 90.38 92 VAL A CA 1
ATOM 706 C C . VAL A 1 92 ? 22.863 -8.663 -18.156 1.00 90.38 92 VAL A C 1
ATOM 708 O O . VAL A 1 92 ? 22.469 -9.267 -17.165 1.00 90.38 92 VAL A O 1
ATOM 711 N N . ASP A 1 93 ? 22.845 -9.209 -19.371 1.00 88.56 93 ASP A N 1
ATOM 712 C CA . ASP A 1 93 ? 22.211 -10.494 -19.682 1.00 88.56 93 ASP A CA 1
ATOM 713 C C . ASP A 1 93 ? 22.765 -11.639 -18.830 1.00 88.56 93 ASP A C 1
ATOM 715 O O . ASP A 1 93 ? 22.009 -12.338 -18.153 1.00 88.56 93 ASP A O 1
ATOM 719 N N . ASN A 1 94 ? 24.093 -11.775 -18.783 1.00 90.38 94 ASN A N 1
ATOM 720 C CA . ASN A 1 94 ? 24.775 -12.807 -17.998 1.00 90.38 94 ASN A CA 1
ATOM 721 C C . ASN A 1 94 ? 24.496 -12.684 -16.490 1.00 90.38 94 ASN A C 1
ATOM 723 O O . ASN A 1 94 ? 24.359 -13.688 -15.785 1.00 90.38 94 ASN A O 1
ATOM 727 N N . TYR A 1 95 ? 24.344 -11.455 -15.992 1.00 91.38 95 TYR A N 1
ATOM 728 C CA . TYR A 1 95 ? 23.950 -11.209 -14.606 1.00 91.38 95 TYR A CA 1
ATOM 729 C C . TYR A 1 95 ? 22.478 -11.582 -14.389 1.00 91.38 95 TYR A C 1
ATOM 731 O O . TYR A 1 95 ? 22.140 -12.272 -13.430 1.00 91.38 95 TYR A O 1
ATOM 739 N N . GLN A 1 96 ? 21.608 -11.181 -15.315 1.00 89.38 96 GLN A N 1
ATOM 740 C CA . GLN A 1 96 ? 20.163 -11.365 -15.241 1.00 89.38 96 GLN A CA 1
ATOM 741 C C . GLN A 1 96 ? 19.751 -12.843 -15.280 1.00 89.38 96 GLN A C 1
ATOM 743 O O . GLN A 1 96 ? 18.769 -13.215 -14.638 1.00 89.38 96 GLN A O 1
ATOM 748 N N . ILE A 1 97 ? 20.493 -13.698 -15.994 1.00 91.44 97 ILE A N 1
ATOM 749 C CA . ILE A 1 97 ? 20.271 -15.155 -15.996 1.00 91.44 97 ILE A CA 1
ATOM 750 C C . ILE A 1 97 ? 20.865 -15.862 -14.768 1.00 91.44 97 ILE A C 1
ATOM 752 O O . ILE A 1 97 ? 20.648 -17.061 -14.602 1.00 91.44 97 ILE A O 1
ATOM 756 N N . GLY A 1 98 ? 21.615 -15.147 -13.921 1.00 91.00 98 GLY A N 1
ATOM 757 C CA . GLY A 1 98 ? 22.292 -15.715 -12.757 1.00 91.00 98 GLY A CA 1
ATOM 758 C C . GLY A 1 98 ? 23.445 -16.644 -13.134 1.00 91.00 98 GLY A C 1
ATOM 759 O O . GLY A 1 98 ? 23.584 -17.710 -12.539 1.00 91.00 98 GLY A O 1
ATOM 760 N N . GLN A 1 99 ? 24.252 -16.275 -14.138 1.00 92.00 99 GLN A N 1
ATOM 761 C CA . GLN A 1 99 ? 25.373 -17.101 -14.610 1.00 92.00 99 GLN A CA 1
ATOM 762 C C . GLN A 1 99 ? 26.379 -17.418 -13.489 1.00 92.00 99 GLN A C 1
ATOM 764 O O . GLN A 1 99 ? 26.966 -18.501 -13.481 1.00 92.00 99 GLN A O 1
ATOM 769 N N . SER A 1 100 ? 26.583 -16.485 -12.555 1.00 90.75 100 SER A N 1
ATOM 770 C CA . SER A 1 100 ? 27.462 -16.641 -11.395 1.00 90.75 100 SER A CA 1
ATOM 771 C C . SER A 1 100 ? 27.031 -15.727 -10.243 1.00 90.75 100 SER A C 1
ATOM 773 O O . SER A 1 100 ? 26.417 -14.685 -10.477 1.00 90.75 100 SER A O 1
ATOM 775 N N . ASP A 1 101 ? 27.397 -16.104 -9.014 1.00 87.50 101 ASP A N 1
ATOM 776 C CA . ASP A 1 101 ? 27.338 -15.231 -7.830 1.00 87.50 101 ASP A CA 1
ATOM 777 C C . ASP A 1 101 ? 28.536 -14.254 -7.765 1.00 87.50 101 ASP A C 1
ATOM 779 O O . ASP A 1 101 ? 28.510 -13.273 -7.019 1.00 87.50 101 ASP A O 1
ATOM 783 N N . ASP A 1 102 ? 29.580 -14.504 -8.562 1.00 92.62 102 ASP A N 1
ATOM 784 C CA . ASP A 1 102 ? 30.726 -13.612 -8.771 1.00 92.62 102 ASP A CA 1
ATOM 785 C C . ASP A 1 102 ? 30.488 -12.656 -9.960 1.00 92.62 102 ASP A C 1
ATOM 787 O O . ASP A 1 102 ? 29.625 -12.923 -10.801 1.00 92.62 102 ASP A O 1
ATOM 791 N N . PRO A 1 103 ? 31.260 -11.553 -10.092 1.00 91.88 103 PRO A N 1
ATOM 792 C CA . PRO A 1 103 ? 31.167 -10.664 -11.248 1.00 91.88 103 PRO A CA 1
ATOM 793 C C . PRO A 1 103 ? 31.276 -11.416 -12.579 1.00 91.88 103 PRO A C 1
ATOM 795 O O . PRO A 1 103 ? 32.235 -12.152 -12.817 1.00 91.88 103 PRO A O 1
ATOM 798 N N . VAL A 1 104 ? 30.290 -11.198 -13.448 1.00 91.38 104 VAL A N 1
ATOM 799 C CA . VAL A 1 104 ? 30.186 -11.838 -14.763 1.00 91.38 104 VAL A CA 1
ATOM 800 C C . VAL A 1 104 ? 30.837 -10.986 -15.853 1.00 91.38 104 VAL A C 1
ATOM 802 O O . VAL A 1 104 ? 30.840 -9.754 -15.776 1.00 91.38 104 VAL A O 1
ATOM 805 N N . ASP A 1 105 ? 31.380 -11.639 -16.882 1.00 88.75 105 ASP A N 1
ATOM 806 C CA . ASP A 1 105 ? 31.836 -10.956 -18.094 1.00 88.75 105 ASP A CA 1
ATOM 807 C C . ASP A 1 105 ? 30.607 -10.564 -18.937 1.00 88.75 105 ASP A C 1
ATOM 809 O O . ASP A 1 105 ? 29.767 -11.428 -19.209 1.00 88.75 105 ASP A O 1
ATOM 813 N N . PRO A 1 106 ? 30.460 -9.291 -19.345 1.00 85.19 106 PRO A N 1
ATOM 814 C CA . PRO A 1 106 ? 29.366 -8.871 -20.213 1.00 85.19 106 PRO A CA 1
ATOM 815 C C . PRO A 1 106 ? 29.425 -9.450 -21.637 1.00 85.19 106 PRO A C 1
ATOM 817 O O . PRO A 1 106 ? 28.430 -9.316 -22.341 1.00 85.19 106 PRO A O 1
ATOM 820 N N . GLU A 1 107 ? 30.550 -10.039 -22.079 1.00 86.31 107 GLU A N 1
ATOM 821 C CA . GLU A 1 107 ? 30.834 -10.606 -23.423 1.00 86.31 107 GLU A CA 1
ATOM 822 C C . GLU A 1 107 ? 30.787 -9.607 -24.594 1.00 86.31 107 GLU A C 1
ATOM 824 O O . GLU A 1 107 ? 31.610 -9.648 -25.513 1.00 86.31 107 GLU A O 1
ATOM 829 N N . LEU A 1 108 ? 29.843 -8.673 -24.564 1.00 84.81 108 LEU A N 1
ATOM 830 C CA . LEU A 1 108 ? 29.636 -7.633 -25.550 1.00 84.81 108 LEU A CA 1
ATOM 831 C C . LEU A 1 108 ? 30.386 -6.357 -25.153 1.00 84.81 108 LEU A C 1
ATOM 833 O O . LEU A 1 108 ? 30.331 -5.872 -24.022 1.00 84.81 108 LEU A O 1
ATOM 837 N N . TYR A 1 109 ? 31.048 -5.741 -26.133 1.00 84.81 109 TYR A N 1
ATOM 838 C CA . TYR A 1 109 ? 31.744 -4.462 -25.944 1.00 84.81 109 TYR A CA 1
ATOM 839 C C . TYR A 1 109 ? 30.831 -3.237 -26.022 1.00 84.81 109 TYR A C 1
ATOM 841 O O . TYR A 1 109 ? 31.305 -2.121 -25.781 1.00 84.81 109 TYR A O 1
ATOM 849 N N . GLN A 1 110 ? 29.556 -3.435 -26.362 1.00 83.31 110 GLN A N 1
ATOM 850 C CA . GLN A 1 110 ? 28.563 -2.371 -26.439 1.00 83.31 110 GLN A CA 1
ATOM 851 C C . GLN A 1 110 ? 28.432 -1.674 -25.079 1.00 83.31 110 GLN A C 1
ATOM 853 O O . GLN A 1 110 ? 28.690 -2.258 -24.020 1.00 83.31 110 GLN A O 1
ATOM 858 N N . LYS A 1 111 ? 28.106 -0.385 -25.126 1.00 88.00 111 LYS A N 1
ATOM 859 C CA . LYS A 1 111 ? 27.862 0.425 -23.939 1.00 88.00 111 LYS A CA 1
ATOM 860 C C . LYS A 1 111 ? 26.589 1.214 -24.125 1.00 88.00 111 LYS A C 1
ATOM 862 O O . LYS A 1 111 ? 26.362 1.682 -25.238 1.00 88.00 111 LYS A O 1
ATOM 867 N N . HIS A 1 112 ? 25.836 1.416 -23.045 1.00 88.56 112 HIS A N 1
ATOM 868 C CA . HIS A 1 112 ? 24.661 2.291 -23.063 1.00 88.56 112 HIS A CA 1
ATOM 869 C C . HIS A 1 112 ? 23.668 1.912 -24.173 1.00 88.56 112 HIS A C 1
ATOM 871 O O . HIS A 1 112 ? 23.127 2.778 -24.856 1.00 88.56 112 HIS A O 1
ATOM 877 N N . HIS A 1 113 ? 23.498 0.609 -24.409 1.00 89.19 113 HIS A N 1
ATOM 878 C CA . HIS A 1 113 ? 22.713 0.105 -25.528 1.00 89.19 113 HIS A CA 1
ATOM 879 C C . HIS A 1 113 ? 21.224 0.041 -25.167 1.00 89.19 113 HIS A C 1
ATOM 881 O O . HIS A 1 113 ? 20.861 -0.178 -24.012 1.00 89.19 113 HIS A O 1
ATOM 887 N N . LEU A 1 114 ? 20.351 0.206 -26.165 1.00 87.44 114 LEU A N 1
ATOM 888 C CA . LEU A 1 114 ? 18.896 0.260 -25.979 1.00 87.44 114 LEU A CA 1
ATOM 889 C C . LEU A 1 114 ? 18.299 -1.056 -25.432 1.00 87.44 114 LEU A C 1
ATOM 891 O O . LEU A 1 114 ? 17.187 -1.053 -24.918 1.00 87.44 114 LEU A O 1
ATOM 895 N N . THR A 1 115 ? 19.019 -2.172 -25.547 1.00 88.75 115 THR A N 1
ATOM 896 C CA . THR A 1 115 ? 18.570 -3.513 -25.125 1.00 88.75 115 THR A CA 1
ATOM 897 C C . THR A 1 115 ? 18.826 -3.821 -23.659 1.00 88.75 115 THR A C 1
ATOM 899 O O . THR A 1 115 ? 18.225 -4.753 -23.143 1.00 88.75 115 THR A O 1
ATOM 902 N N . ASP A 1 116 ? 19.669 -3.034 -22.986 1.00 91.06 116 ASP A N 1
ATOM 903 C CA . ASP A 1 116 ? 20.080 -3.285 -21.604 1.00 91.06 116 ASP A CA 1
ATOM 904 C C . ASP A 1 116 ? 19.498 -2.268 -20.594 1.00 91.06 116 ASP A C 1
ATOM 906 O O . ASP A 1 116 ? 20.255 -1.714 -19.785 1.00 91.06 116 ASP A O 1
ATOM 910 N N . PRO A 1 117 ? 18.184 -1.939 -20.610 1.00 95.00 117 PRO A N 1
ATOM 911 C CA . PRO A 1 117 ? 17.593 -1.139 -19.555 1.00 95.00 117 PRO A CA 1
ATOM 912 C C . PRO A 1 117 ? 17.080 -1.990 -18.394 1.00 95.00 117 PRO A C 1
ATOM 914 O O . PRO A 1 117 ? 16.699 -3.148 -18.541 1.00 95.00 117 PRO A O 1
ATOM 917 N N . VAL A 1 118 ? 16.930 -1.337 -17.248 1.00 96.19 118 VAL A N 1
ATOM 918 C CA . VAL A 1 118 ? 16.054 -1.772 -16.158 1.00 96.19 118 VAL A CA 1
ATOM 919 C C . VAL A 1 118 ? 14.905 -0.775 -15.998 1.00 96.19 118 VAL A C 1
ATOM 921 O O . VAL A 1 118 ? 15.080 0.427 -16.221 1.00 96.19 118 VAL A O 1
ATOM 924 N N . ALA A 1 119 ? 13.724 -1.251 -15.604 1.00 97.06 119 ALA A N 1
ATOM 925 C CA . ALA A 1 119 ? 12.552 -0.407 -15.387 1.00 97.06 119 ALA A CA 1
ATOM 926 C C . ALA A 1 119 ? 12.347 -0.103 -13.893 1.00 97.06 119 ALA A C 1
ATOM 928 O O . ALA A 1 119 ? 12.123 -1.006 -13.086 1.00 97.06 119 ALA A O 1
ATOM 929 N N . LEU A 1 120 ? 12.361 1.184 -13.536 1.00 96.44 120 LEU A N 1
ATOM 930 C CA . LEU A 1 120 ? 11.968 1.698 -12.218 1.00 96.44 120 LEU A CA 1
ATOM 931 C C . LEU A 1 120 ? 10.616 2.400 -12.344 1.00 96.44 120 LEU A C 1
ATOM 933 O O . LEU A 1 120 ? 10.481 3.374 -13.078 1.00 96.44 120 LEU A O 1
ATOM 937 N N . LEU A 1 121 ? 9.593 1.908 -11.662 1.00 94.38 121 LEU A N 1
ATOM 938 C CA . LEU A 1 121 ? 8.230 2.420 -11.816 1.00 94.38 121 LEU A CA 1
ATOM 939 C C . LEU A 1 121 ? 8.002 3.701 -10.993 1.00 94.38 121 LEU A C 1
ATOM 941 O O . LEU A 1 121 ? 8.645 3.902 -9.964 1.00 94.38 121 LEU A O 1
ATOM 945 N N . GLY A 1 122 ? 7.069 4.549 -11.441 1.00 90.75 122 GLY A N 1
ATOM 946 C CA . GLY A 1 122 ? 6.595 5.713 -10.675 1.00 90.75 122 GLY A CA 1
ATOM 947 C C . GLY A 1 122 ? 6.842 7.091 -11.301 1.00 90.75 122 GLY A C 1
ATOM 948 O O . GLY A 1 122 ? 6.431 8.091 -10.719 1.00 90.75 122 GLY A O 1
ATOM 949 N N . TRP A 1 123 ? 7.460 7.186 -12.485 1.00 91.12 123 TRP A N 1
ATOM 950 C CA . TRP A 1 123 ? 7.629 8.475 -13.175 1.00 91.12 123 TRP A CA 1
ATOM 951 C C . TRP A 1 123 ? 6.421 8.815 -14.056 1.00 91.12 123 TRP A C 1
ATOM 953 O O . TRP A 1 123 ? 6.423 8.577 -15.264 1.00 91.12 123 TRP A O 1
ATOM 963 N N . TYR A 1 124 ? 5.377 9.367 -13.441 1.00 93.50 124 TYR A N 1
ATOM 964 C CA . TYR A 1 124 ? 4.165 9.802 -14.137 1.00 93.50 124 TYR A CA 1
ATOM 965 C C . TYR A 1 124 ? 4.291 11.209 -14.738 1.00 93.50 124 TYR A C 1
ATOM 967 O O . TYR A 1 124 ? 5.169 11.991 -14.381 1.00 93.50 124 TYR A O 1
ATOM 975 N N . GLN A 1 125 ? 3.414 11.504 -15.700 1.00 92.88 125 GLN A N 1
ATOM 976 C CA . GLN A 1 125 ? 3.314 12.817 -16.340 1.00 92.88 125 GLN A CA 1
ATOM 977 C C . GLN A 1 125 ? 2.586 13.799 -15.415 1.00 92.88 125 GLN A C 1
ATOM 979 O O . GLN A 1 125 ? 1.718 13.381 -14.657 1.00 92.88 125 GLN A O 1
ATOM 984 N N . ASP A 1 126 ? 2.836 15.103 -15.552 1.00 92.81 126 ASP A N 1
ATOM 985 C CA . ASP A 1 126 ? 2.213 16.137 -14.704 1.00 92.81 126 ASP A CA 1
ATOM 986 C C . ASP A 1 126 ? 0.675 16.092 -14.700 1.00 92.81 126 ASP A C 1
ATOM 988 O O . ASP A 1 126 ? 0.035 16.399 -13.698 1.00 92.81 126 ASP A O 1
ATOM 992 N N . LYS A 1 127 ? 0.065 15.668 -15.815 1.00 92.81 127 LYS A N 1
ATOM 993 C CA . LYS A 1 127 ? -1.394 15.501 -15.924 1.00 92.81 127 LYS A CA 1
ATOM 994 C C . LYS A 1 127 ? -1.958 14.363 -15.061 1.00 92.81 127 LYS A C 1
ATOM 996 O O . LYS A 1 127 ? -3.156 14.346 -14.807 1.00 92.81 127 LYS A O 1
ATOM 1001 N N . ASP A 1 128 ? -1.105 13.423 -14.664 1.00 92.06 128 ASP A N 1
ATOM 1002 C CA . ASP A 1 128 ? -1.419 12.247 -13.849 1.00 92.06 128 ASP A CA 1
ATOM 1003 C C . ASP A 1 128 ? -0.761 12.368 -12.460 1.00 92.06 128 ASP A C 1
ATOM 1005 O O . ASP A 1 128 ? -0.453 11.365 -11.820 1.00 92.06 128 ASP A O 1
ATOM 1009 N N . ALA A 1 129 ? -0.485 13.596 -12.006 1.00 91.81 129 ALA A N 1
ATOM 1010 C CA . ALA A 1 129 ? 0.091 13.832 -10.691 1.00 91.81 129 ALA A CA 1
ATOM 1011 C C . ALA A 1 129 ? -0.822 13.290 -9.579 1.00 91.81 129 ALA A C 1
ATOM 1013 O O . ALA A 1 129 ? -2.040 13.494 -9.595 1.00 91.81 129 ALA A O 1
ATOM 1014 N N . LEU A 1 130 ? -0.214 12.638 -8.584 1.00 91.75 130 LEU A N 1
ATOM 1015 C CA . LEU A 1 130 ? -0.923 12.134 -7.412 1.00 91.75 130 LEU A CA 1
ATOM 1016 C C . LEU A 1 130 ? -1.620 13.274 -6.664 1.00 91.75 130 LEU A C 1
ATOM 1018 O O . LEU A 1 130 ? -1.039 14.327 -6.392 1.00 91.75 130 LEU A O 1
ATOM 1022 N N . THR A 1 131 ? -2.869 13.037 -6.277 1.00 89.88 131 THR A N 1
ATOM 1023 C CA . THR A 1 131 ? -3.644 13.961 -5.446 1.00 89.88 131 THR A CA 1
ATOM 1024 C C . THR A 1 131 ? -3.581 13.543 -3.982 1.00 89.88 131 THR A C 1
ATOM 1026 O O . THR A 1 131 ? -3.599 12.354 -3.685 1.00 89.88 131 THR A O 1
ATOM 1029 N N . GLY A 1 132 ? -3.566 14.503 -3.053 1.00 86.38 132 GLY A N 1
ATOM 1030 C CA . GLY A 1 132 ? -3.686 14.200 -1.619 1.00 86.38 132 GLY A CA 1
ATOM 1031 C C . GLY A 1 132 ? -2.449 13.562 -0.974 1.00 86.38 132 GLY A C 1
ATOM 1032 O O . GLY A 1 132 ? -2.580 12.930 0.071 1.00 86.38 132 GLY A O 1
ATOM 1033 N N . VAL A 1 133 ? -1.268 13.742 -1.574 1.00 88.50 133 VAL A N 1
ATOM 1034 C CA . VAL A 1 133 ? 0.020 13.285 -1.025 1.00 88.50 133 VAL A CA 1
ATOM 1035 C C . VAL A 1 133 ? 0.249 13.884 0.369 1.00 88.50 133 VAL A C 1
ATOM 1037 O O . VAL A 1 133 ? 0.084 15.095 0.550 1.00 88.50 133 VAL A O 1
ATOM 1040 N N . ALA A 1 134 ? 0.632 13.059 1.352 1.00 88.44 134 ALA A N 1
ATOM 1041 C CA . ALA A 1 134 ? 0.983 13.547 2.685 1.00 88.44 134 ALA A CA 1
ATOM 1042 C C . ALA A 1 134 ? 2.113 14.585 2.638 1.00 88.44 134 ALA A C 1
ATOM 1044 O O . ALA A 1 134 ? 3.130 14.408 1.973 1.00 88.44 134 ALA A O 1
ATOM 1045 N N . THR A 1 135 ? 1.940 15.669 3.394 1.00 91.88 135 THR A N 1
ATOM 1046 C CA . THR A 1 135 ? 2.916 16.767 3.488 1.00 91.88 135 THR A CA 1
ATOM 1047 C C . THR A 1 135 ? 3.794 16.689 4.736 1.00 91.88 135 THR A C 1
ATOM 1049 O O . THR A 1 135 ? 4.841 17.329 4.796 1.00 91.88 135 THR A O 1
ATOM 1052 N N . THR A 1 136 ? 3.374 15.915 5.733 1.00 92.31 136 THR A N 1
ATOM 1053 C CA . THR A 1 136 ? 3.951 15.854 7.087 1.00 92.31 136 THR A CA 1
ATOM 1054 C C . THR A 1 136 ? 4.351 14.436 7.502 1.00 92.31 136 THR A C 1
ATOM 1056 O O . THR A 1 136 ? 4.832 14.234 8.616 1.00 92.31 136 THR A O 1
ATOM 1059 N N . GLY A 1 137 ? 4.174 13.448 6.621 1.00 91.19 137 GLY A N 1
ATOM 1060 C CA . GLY A 1 137 ? 4.368 12.038 6.939 1.00 91.19 137 GLY A CA 1
ATOM 1061 C C . GLY A 1 137 ? 4.671 11.163 5.725 1.00 91.19 137 GLY A C 1
ATOM 1062 O 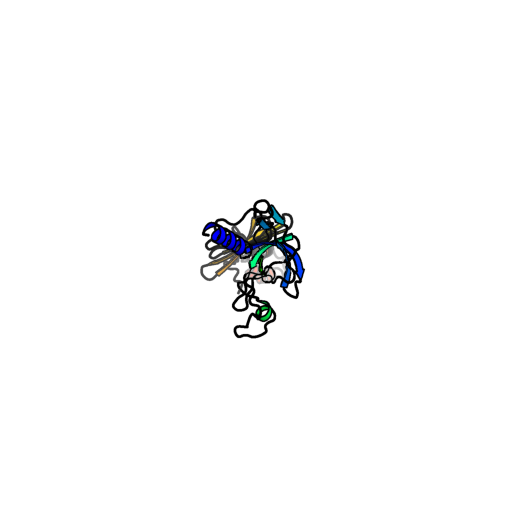O . GLY A 1 137 ? 4.671 11.624 4.585 1.00 91.19 137 GLY A O 1
ATOM 1063 N N . LEU A 1 138 ? 4.936 9.888 6.002 1.00 94.12 138 LEU A N 1
ATOM 1064 C CA . LEU A 1 138 ? 5.080 8.827 5.010 1.00 94.12 138 LEU A CA 1
ATOM 1065 C C . LEU A 1 138 ? 3.715 8.195 4.735 1.00 94.12 138 LEU A C 1
ATOM 1067 O O . LEU A 1 138 ? 3.039 7.794 5.682 1.00 94.12 138 LEU A O 1
ATOM 1071 N N . ASP A 1 139 ? 3.394 8.010 3.455 1.00 93.12 139 ASP A N 1
ATOM 1072 C CA . ASP A 1 139 ? 2.220 7.271 2.995 1.00 93.12 139 ASP A CA 1
ATOM 1073 C C . ASP A 1 139 ? 2.584 6.048 2.167 1.00 93.12 139 ASP A C 1
ATOM 1075 O O . ASP A 1 139 ? 3.409 6.115 1.257 1.00 93.12 139 ASP A O 1
ATOM 1079 N N . VAL A 1 140 ? 1.895 4.944 2.450 1.00 94.19 140 VAL A N 1
ATOM 1080 C CA . VAL A 1 140 ? 1.891 3.735 1.627 1.00 94.19 140 VAL A CA 1
ATOM 1081 C C . VAL A 1 140 ? 0.442 3.314 1.420 1.00 94.19 140 VAL A C 1
ATOM 1083 O O . VAL A 1 140 ? -0.217 2.864 2.357 1.00 94.19 140 VAL A O 1
ATOM 1086 N N . GLY A 1 141 ? -0.079 3.468 0.205 1.00 93.12 141 GLY A N 1
ATOM 1087 C CA . GLY A 1 141 ? -1.489 3.217 -0.072 1.00 93.12 141 GLY A CA 1
ATOM 1088 C C . GLY A 1 141 ? -1.852 3.297 -1.546 1.00 93.12 141 GLY A C 1
ATOM 1089 O O . GLY A 1 141 ? -0.983 3.438 -2.402 1.00 93.12 141 GLY A O 1
ATOM 1090 N N . ALA A 1 142 ? -3.147 3.180 -1.827 1.00 92.12 142 ALA A N 1
ATOM 1091 C CA . ALA A 1 142 ? -3.701 3.388 -3.159 1.00 92.12 142 ALA A CA 1
ATOM 1092 C C . ALA A 1 142 ? -3.621 4.869 -3.570 1.00 92.12 142 ALA A C 1
ATOM 1094 O O . ALA A 1 142 ? -3.798 5.752 -2.730 1.00 92.12 142 ALA A O 1
ATOM 1095 N N . ASP A 1 143 ? -3.448 5.136 -4.867 1.00 91.62 143 ASP A N 1
ATOM 1096 C CA . ASP A 1 143 ? -3.340 6.494 -5.431 1.00 91.62 143 ASP A CA 1
ATOM 1097 C C . ASP A 1 143 ? -4.553 7.391 -5.118 1.00 91.62 143 ASP A C 1
ATOM 1099 O O . ASP A 1 143 ? -4.438 8.615 -5.045 1.00 91.62 143 ASP A O 1
ATOM 1103 N N . ASP A 1 144 ? -5.729 6.790 -4.902 1.00 90.75 144 ASP A N 1
ATOM 1104 C CA . ASP A 1 144 ? -6.961 7.491 -4.527 1.00 90.75 144 ASP A CA 1
ATOM 1105 C C . ASP A 1 144 ? -7.100 7.743 -3.014 1.00 90.75 144 ASP A C 1
ATOM 1107 O O . ASP A 1 144 ? -8.120 8.274 -2.568 1.00 90.75 144 ASP A O 1
ATOM 1111 N N . ASN A 1 145 ? -6.085 7.376 -2.223 1.00 89.62 145 ASN A N 1
ATOM 1112 C CA . ASN A 1 145 ? -6.028 7.466 -0.762 1.00 89.62 145 ASN A CA 1
ATOM 1113 C C . ASN A 1 145 ? -7.174 6.747 -0.029 1.00 89.62 145 ASN A C 1
ATOM 1115 O O . ASN A 1 145 ? -7.439 7.027 1.147 1.00 89.62 145 ASN A O 1
ATOM 1119 N N . LYS A 1 146 ? -7.868 5.810 -0.690 1.00 90.69 146 LYS A N 1
ATOM 1120 C CA . LYS A 1 146 ? -8.943 5.035 -0.057 1.00 90.69 146 LYS A CA 1
ATOM 1121 C C . LYS A 1 146 ? -8.441 3.861 0.758 1.00 90.69 146 LYS A C 1
ATOM 1123 O O . LYS A 1 146 ? -9.229 3.308 1.506 1.00 90.69 146 LYS A O 1
ATOM 1128 N N . ALA A 1 147 ? -7.190 3.446 0.627 1.00 93.31 147 ALA A N 1
ATOM 1129 C CA . ALA A 1 147 ? -6.613 2.388 1.447 1.00 93.31 147 ALA A CA 1
ATOM 1130 C C . ALA A 1 147 ? -5.139 2.697 1.673 1.00 93.31 147 ALA A C 1
ATOM 1132 O O . ALA A 1 147 ? -4.349 2.593 0.735 1.00 93.31 147 ALA A O 1
ATOM 1133 N N . THR A 1 148 ? -4.783 3.090 2.895 1.00 93.81 148 THR A N 1
ATOM 1134 C CA . THR A 1 148 ? -3.460 3.660 3.172 1.00 93.81 148 THR A CA 1
ATOM 1135 C C . THR A 1 148 ? -2.998 3.351 4.593 1.00 93.81 148 THR A C 1
ATOM 1137 O O . THR A 1 148 ? -3.787 3.272 5.539 1.00 93.81 148 THR A O 1
ATOM 1140 N N . VAL A 1 149 ? -1.683 3.202 4.724 1.00 95.56 149 VAL A N 1
ATOM 1141 C CA . VAL A 1 149 ? -0.924 3.251 5.970 1.00 95.56 149 VAL A CA 1
ATOM 1142 C C . VAL A 1 149 ? -0.148 4.566 5.981 1.00 95.56 149 VAL A C 1
ATOM 1144 O O . VAL A 1 149 ? 0.641 4.816 5.070 1.00 95.56 149 VAL A O 1
ATOM 1147 N N . ARG A 1 150 ? -0.362 5.391 7.007 1.00 94.81 150 ARG A N 1
ATOM 1148 C CA . ARG A 1 150 ? 0.317 6.679 7.196 1.00 94.81 150 ARG A CA 1
ATOM 1149 C C . ARG A 1 150 ? 1.096 6.690 8.496 1.00 94.81 150 ARG A C 1
ATOM 1151 O O . ARG A 1 150 ? 0.566 6.306 9.538 1.00 94.81 150 ARG A O 1
ATOM 1158 N N . VAL A 1 151 ? 2.324 7.183 8.431 1.00 95.56 151 VAL A N 1
ATOM 1159 C CA . VAL A 1 151 ? 3.149 7.508 9.598 1.00 95.56 151 VAL A CA 1
ATOM 1160 C C . VAL A 1 151 ? 3.387 9.009 9.589 1.00 95.56 151 VAL A C 1
ATOM 1162 O O . VAL A 1 151 ? 4.037 9.528 8.684 1.00 95.56 151 VAL A O 1
ATOM 1165 N N . GLU A 1 152 ? 2.850 9.711 10.579 1.00 93.62 152 GLU A N 1
ATOM 1166 C CA . GLU A 1 152 ? 2.921 11.166 10.690 1.00 93.62 152 GLU A CA 1
ATOM 1167 C C . GLU A 1 152 ? 3.415 11.539 12.088 1.00 93.62 152 GLU A C 1
ATOM 1169 O O . GLU A 1 152 ? 2.692 11.388 13.071 1.00 93.62 152 GLU A O 1
ATOM 1174 N N . GLY A 1 153 ? 4.668 11.992 12.178 1.00 92.62 153 GLY A N 1
ATOM 1175 C CA . GLY A 1 153 ? 5.319 12.243 13.463 1.00 92.62 153 GLY A CA 1
ATOM 1176 C C . GLY A 1 153 ? 5.387 10.978 14.325 1.00 92.62 153 GLY A C 1
ATOM 1177 O O . GLY A 1 153 ? 6.051 10.008 13.967 1.00 92.62 153 GLY A O 1
ATOM 1178 N N . ASP A 1 154 ? 4.705 11.011 15.465 1.00 93.19 154 ASP A N 1
ATOM 1179 C CA . ASP A 1 154 ? 4.565 9.932 16.446 1.00 93.19 154 ASP A CA 1
ATOM 1180 C C . ASP A 1 154 ? 3.271 9.112 16.285 1.00 93.19 154 ASP A C 1
ATOM 1182 O O . ASP A 1 154 ? 3.038 8.176 17.053 1.00 93.19 154 ASP A O 1
ATOM 1186 N N . LYS A 1 155 ? 2.455 9.414 15.267 1.00 93.00 155 LYS A N 1
ATOM 1187 C CA . LYS A 1 155 ? 1.171 8.758 15.011 1.00 93.00 155 LYS A CA 1
ATOM 1188 C C . LYS A 1 155 ? 1.235 7.805 13.819 1.00 93.00 155 LYS A C 1
ATOM 1190 O O . LYS A 1 155 ? 1.742 8.151 12.750 1.00 93.00 155 LYS A O 1
ATOM 1195 N N . ILE A 1 156 ? 0.629 6.625 13.967 1.00 95.75 156 ILE A N 1
ATOM 1196 C CA . ILE A 1 156 ? 0.429 5.665 12.869 1.00 95.75 156 ILE A CA 1
ATOM 1197 C C . ILE A 1 156 ? -1.066 5.494 12.619 1.00 95.75 156 ILE A C 1
ATOM 1199 O O . ILE A 1 156 ? -1.830 5.218 13.539 1.00 95.75 156 ILE A O 1
ATOM 1203 N N . THR A 1 157 ? -1.490 5.637 11.366 1.00 93.50 157 THR A N 1
ATOM 1204 C CA . THR A 1 157 ? -2.887 5.470 10.947 1.00 93.50 157 THR A CA 1
ATOM 1205 C C . THR A 1 157 ? -2.985 4.412 9.858 1.00 93.50 157 THR A C 1
ATOM 1207 O O . THR A 1 157 ? -2.228 4.444 8.891 1.00 93.50 157 THR A O 1
ATOM 1210 N N . VAL A 1 158 ? -3.947 3.502 9.979 1.00 95.00 158 VAL A N 1
ATOM 1211 C CA . VAL A 1 158 ? -4.327 2.558 8.921 1.00 95.00 158 VAL A CA 1
ATOM 1212 C C . VAL A 1 158 ? -5.806 2.754 8.640 1.00 95.00 158 VAL A C 1
ATOM 1214 O O . VAL A 1 158 ? -6.616 2.667 9.563 1.00 95.00 158 VAL A O 1
ATOM 1217 N N . TRP A 1 159 ? -6.181 3.033 7.394 1.00 93.81 159 TRP A N 1
ATOM 1218 C CA . TRP A 1 159 ? -7.588 3.243 7.054 1.00 93.81 159 TRP A CA 1
ATOM 1219 C C . TRP A 1 159 ? -7.981 2.651 5.712 1.00 93.81 159 TRP A C 1
ATOM 1221 O O . TRP A 1 159 ? -7.148 2.401 4.839 1.00 93.81 159 TRP A O 1
ATOM 1231 N N . SER A 1 160 ? -9.290 2.464 5.568 1.00 94.00 160 SER A N 1
ATOM 1232 C CA . SER A 1 160 ? -9.943 2.133 4.311 1.00 94.00 160 SER A CA 1
ATOM 1233 C C . SER A 1 160 ? -11.243 2.924 4.134 1.00 94.00 160 SER A C 1
ATOM 1235 O O . SER A 1 160 ? -11.946 3.167 5.114 1.00 94.00 160 SER A O 1
ATOM 1237 N N . ASP A 1 161 ? -11.567 3.300 2.900 1.00 91.62 161 ASP A N 1
ATOM 1238 C CA . ASP A 1 161 ? -12.842 3.865 2.453 1.00 91.62 161 ASP A CA 1
ATOM 1239 C C . ASP A 1 161 ? -13.385 2.980 1.325 1.00 91.62 161 ASP A C 1
ATOM 1241 O O . ASP A 1 161 ? -12.912 3.012 0.183 1.00 91.62 161 ASP A O 1
ATOM 1245 N N . ARG A 1 162 ? -14.383 2.156 1.646 1.00 90.00 162 ARG A N 1
ATOM 1246 C CA . ARG A 1 162 ? -15.063 1.315 0.665 1.00 90.00 162 ARG A CA 1
ATOM 1247 C C . ARG A 1 162 ? -16.414 1.929 0.326 1.00 90.00 162 ARG A C 1
ATOM 1249 O O . ARG A 1 162 ? -17.410 1.666 0.984 1.00 90.00 162 ARG A O 1
ATOM 1256 N N . ALA A 1 163 ? -16.455 2.699 -0.758 1.00 86.50 163 ALA A N 1
ATOM 1257 C CA . ALA A 1 163 ? -17.684 3.327 -1.256 1.00 86.50 163 ALA A CA 1
ATOM 1258 C C . ALA A 1 163 ? -18.393 4.218 -0.210 1.00 86.50 163 ALA A C 1
ATOM 1260 O O . ALA A 1 163 ? -19.620 4.243 -0.139 1.00 86.50 163 ALA A O 1
ATOM 1261 N N . GLY A 1 164 ? -17.619 4.959 0.585 1.00 83.31 164 GLY A N 1
ATOM 1262 C CA . GLY A 1 164 ? -18.106 5.836 1.647 1.00 83.31 164 GLY A CA 1
ATOM 1263 C C . GLY A 1 164 ? -18.143 5.182 3.026 1.00 83.31 164 GLY A C 1
ATOM 1264 O O . GLY A 1 164 ? -18.228 5.912 4.008 1.00 83.31 164 GLY A O 1
ATOM 1265 N N . ASP A 1 165 ? -18.036 3.852 3.107 1.00 84.44 165 ASP A N 1
ATOM 1266 C CA . ASP A 1 165 ? -17.897 3.123 4.367 1.00 84.44 165 ASP A CA 1
ATOM 1267 C C . ASP A 1 165 ? -16.442 3.187 4.840 1.00 84.44 165 ASP A C 1
ATOM 1269 O O . ASP A 1 165 ? -15.545 2.559 4.259 1.00 84.44 165 ASP A O 1
ATOM 1273 N N . ARG A 1 166 ? -16.193 4.031 5.843 1.00 85.75 166 ARG A N 1
ATOM 1274 C CA . ARG A 1 166 ? -14.840 4.334 6.317 1.00 85.75 166 ARG A CA 1
ATOM 1275 C C . ARG A 1 166 ? -14.549 3.610 7.610 1.00 85.75 166 ARG A C 1
ATOM 1277 O O . ARG A 1 166 ? -15.251 3.815 8.592 1.00 85.75 166 ARG A O 1
ATOM 1284 N N . ALA A 1 167 ? -13.425 2.912 7.650 1.00 87.06 167 ALA A N 1
ATOM 1285 C CA . ALA A 1 167 ? -12.864 2.350 8.869 1.00 87.06 167 ALA A CA 1
ATOM 1286 C C . ALA A 1 167 ? -11.426 2.839 9.045 1.00 87.06 167 ALA A C 1
ATOM 1288 O O . ALA A 1 167 ? -10.650 2.826 8.085 1.00 87.06 167 ALA A O 1
ATOM 1289 N N . ARG A 1 168 ? -11.052 3.260 10.259 1.00 90.06 168 ARG A N 1
ATOM 1290 C CA . ARG A 1 168 ? -9.655 3.596 10.582 1.00 90.06 168 ARG A CA 1
ATOM 1291 C C . ARG A 1 168 ? -9.235 3.077 11.952 1.00 90.06 168 ARG A C 1
ATOM 1293 O O . ARG A 1 168 ? -10.028 3.072 12.892 1.00 90.06 168 ARG A O 1
ATOM 1300 N N . LEU A 1 169 ? -7.968 2.701 12.040 1.00 91.25 169 LEU A N 1
ATOM 1301 C CA . LEU A 1 169 ? -7.226 2.402 13.255 1.00 91.25 169 LEU A CA 1
ATOM 1302 C C . LEU A 1 169 ? -6.143 3.476 13.413 1.00 91.25 169 LEU A C 1
ATOM 1304 O O . LEU A 1 169 ? -5.353 3.681 12.492 1.00 91.25 169 LEU A O 1
ATOM 1308 N N . GLU A 1 170 ? -6.087 4.138 14.564 1.00 91.88 170 GLU A N 1
ATOM 1309 C CA . GLU A 1 170 ? -4.985 5.039 14.928 1.00 91.88 170 GLU A CA 1
ATOM 1310 C C . GLU A 1 170 ? -4.230 4.495 16.140 1.00 91.88 170 GLU A C 1
ATOM 1312 O O . GLU A 1 170 ? -4.845 4.076 17.121 1.00 91.88 170 GLU A O 1
ATOM 1317 N N . LEU A 1 171 ? -2.902 4.537 16.066 1.00 91.56 171 LEU A N 1
ATOM 1318 C CA . LEU A 1 171 ? -1.987 4.387 17.192 1.00 91.56 171 LEU A CA 1
ATOM 1319 C C . LEU A 1 171 ? -1.436 5.775 17.516 1.00 91.56 171 LEU A C 1
ATOM 1321 O O . LEU A 1 171 ? -0.740 6.365 16.687 1.00 91.56 171 LEU A O 1
ATOM 1325 N N . ASP A 1 172 ? -1.777 6.286 18.693 1.00 89.06 172 ASP A N 1
ATOM 1326 C CA . ASP A 1 172 ? -1.454 7.640 19.138 1.00 89.06 172 ASP A CA 1
ATOM 1327 C C . ASP A 1 172 ? -1.012 7.594 20.606 1.00 89.06 172 ASP A C 1
ATOM 1329 O O . ASP A 1 172 ? -1.833 7.493 21.522 1.00 89.06 172 ASP A O 1
ATOM 1333 N N . GLY A 1 173 ? 0.305 7.586 20.824 1.00 87.00 173 GLY A N 1
ATOM 1334 C CA . GLY A 1 173 ? 0.898 7.491 22.155 1.00 87.00 173 GLY A CA 1
ATOM 1335 C C . GLY A 1 173 ? 0.480 6.227 22.912 1.00 87.00 173 GLY A C 1
ATOM 1336 O O . GLY A 1 173 ? 0.879 5.114 22.571 1.00 87.00 173 GLY A O 1
ATOM 1337 N N . ASP A 1 174 ? -0.293 6.415 23.981 1.00 84.00 174 ASP A N 1
ATOM 1338 C CA . ASP A 1 174 ? -0.770 5.357 24.871 1.00 84.00 174 ASP A CA 1
ATOM 1339 C C . ASP A 1 174 ? -2.169 4.826 24.496 1.00 84.00 174 ASP A C 1
ATOM 1341 O O . ASP A 1 174 ? -2.747 4.005 25.213 1.00 84.00 174 ASP A O 1
ATOM 1345 N N . GLU A 1 175 ? -2.713 5.272 23.361 1.00 81.00 175 GLU A N 1
ATOM 1346 C CA . GLU A 1 175 ? -4.066 4.968 22.916 1.00 81.00 175 GLU A CA 1
ATOM 1347 C C . GLU A 1 175 ? -4.094 4.321 21.523 1.00 81.00 175 GLU A C 1
ATOM 1349 O O . GLU A 1 175 ? -3.433 4.748 20.575 1.00 81.00 175 GLU A O 1
ATOM 1354 N N . ILE A 1 176 ? -4.926 3.290 21.395 1.00 87.12 176 ILE A N 1
ATOM 1355 C CA . ILE A 1 176 ? -5.353 2.701 20.129 1.00 87.12 176 ILE A CA 1
ATOM 1356 C C . ILE A 1 176 ? -6.814 3.090 19.908 1.00 87.12 176 ILE A C 1
ATOM 1358 O O . ILE A 1 176 ? -7.662 2.786 20.745 1.00 87.12 176 ILE A O 1
ATOM 1362 N N . ARG A 1 177 ? -7.138 3.735 18.787 1.00 83.69 177 ARG A N 1
ATOM 1363 C CA . ARG A 1 177 ? -8.502 4.193 18.471 1.00 83.69 177 ARG A CA 1
ATOM 1364 C C . ARG A 1 177 ? -9.044 3.500 17.225 1.00 83.69 177 ARG A C 1
ATOM 1366 O O . ARG A 1 177 ? -8.350 3.405 16.216 1.00 83.69 177 ARG A O 1
ATOM 1373 N N . LEU A 1 178 ? -10.297 3.059 17.286 1.00 84.19 178 LEU A N 1
ATOM 1374 C CA . LEU A 1 178 ? -11.074 2.512 16.175 1.00 84.19 178 LEU A CA 1
ATOM 1375 C C . LEU A 1 178 ? -12.185 3.496 15.807 1.00 84.19 178 LEU A C 1
ATOM 1377 O O . LEU A 1 178 ? -12.931 3.955 16.676 1.00 84.19 178 LEU A O 1
ATOM 1381 N N . PHE A 1 179 ? -12.327 3.795 14.519 1.00 81.88 179 PHE A N 1
ATOM 1382 C CA . PHE A 1 179 ? -13.378 4.681 14.026 1.00 81.88 179 PHE A CA 1
ATOM 1383 C C . PHE A 1 179 ? -14.143 4.046 12.874 1.00 81.88 179 PHE A C 1
ATOM 1385 O O . PHE A 1 179 ? -13.554 3.351 12.044 1.00 81.88 179 PHE A O 1
ATOM 1392 N N . GLU A 1 180 ? -15.424 4.388 12.790 1.00 76.62 180 GLU A N 1
ATOM 1393 C CA . GLU A 1 180 ? -16.302 4.122 11.655 1.00 76.62 180 GLU A CA 1
ATOM 1394 C C . GLU A 1 180 ? -16.894 5.452 11.185 1.00 76.62 180 GLU A C 1
ATOM 1396 O O . GLU A 1 180 ? -17.324 6.271 11.996 1.00 76.62 180 GLU A O 1
ATOM 1401 N N . ASN A 1 181 ? -16.887 5.703 9.876 1.00 77.25 181 ASN A N 1
ATOM 1402 C CA . ASN A 1 181 ? -17.501 6.887 9.267 1.00 77.25 181 ASN A CA 1
ATOM 1403 C C . ASN A 1 181 ? -17.087 8.214 9.934 1.00 77.25 181 ASN A C 1
ATOM 1405 O O . ASN A 1 181 ? -17.889 9.131 10.088 1.00 77.25 181 ASN A O 1
ATOM 1409 N N . LEU A 1 182 ? -15.798 8.319 10.292 1.00 68.31 182 LEU A N 1
ATOM 1410 C CA . LEU A 1 182 ? -15.157 9.445 10.998 1.00 68.31 182 LEU A CA 1
ATOM 1411 C C . LEU A 1 182 ? -15.531 9.611 12.483 1.00 68.31 182 LEU A C 1
ATOM 1413 O O . LEU A 1 182 ? -14.944 10.469 13.145 1.00 68.31 182 LEU A O 1
ATOM 1417 N N . ALA A 1 183 ? -16.435 8.796 13.024 1.00 68.75 183 ALA A N 1
ATOM 1418 C CA . ALA A 1 183 ? -16.787 8.787 14.440 1.00 68.75 183 ALA A CA 1
ATOM 1419 C C . ALA A 1 183 ? -15.952 7.747 15.197 1.00 68.75 183 ALA A C 1
ATOM 1421 O O . ALA A 1 183 ? -15.798 6.612 14.745 1.00 68.75 183 ALA A O 1
ATOM 1422 N N . ALA A 1 184 ? -15.394 8.131 16.348 1.00 62.97 184 ALA A N 1
ATOM 1423 C CA . ALA A 1 184 ? -14.711 7.180 17.220 1.00 62.97 184 ALA A CA 1
ATOM 1424 C C . ALA A 1 184 ? -15.752 6.198 17.762 1.00 62.97 184 ALA A C 1
ATOM 1426 O O . ALA A 1 184 ? -16.738 6.621 18.356 1.00 62.97 184 ALA A O 1
ATOM 1427 N N . LEU A 1 185 ? -15.552 4.905 17.513 1.00 65.12 185 LEU A N 1
ATOM 1428 C CA . LEU A 1 185 ? -16.450 3.862 18.007 1.00 65.12 185 LEU A CA 1
ATOM 1429 C C . LEU A 1 185 ? -15.952 3.258 19.311 1.00 65.12 185 LEU A C 1
ATOM 1431 O O . LEU A 1 185 ? -16.739 2.894 20.181 1.00 65.12 185 LEU A O 1
ATOM 1435 N N . ALA A 1 186 ? -14.640 3.081 19.404 1.00 64.50 186 ALA A N 1
ATOM 1436 C CA . ALA A 1 186 ? -14.004 2.444 20.535 1.00 64.50 186 ALA A CA 1
ATOM 1437 C C . ALA A 1 186 ? -12.556 2.904 20.624 1.00 64.50 186 ALA A C 1
ATOM 1439 O O . ALA A 1 186 ? -11.885 3.093 19.606 1.00 64.50 186 ALA A O 1
ATOM 1440 N N . SER A 1 187 ? -12.049 3.018 21.841 1.00 66.00 187 SER A N 1
ATOM 1441 C CA . SER A 1 187 ? -10.625 3.118 22.087 1.00 66.00 187 SER A CA 1
ATOM 1442 C C . SER A 1 187 ? -10.165 2.100 23.122 1.00 66.00 187 SER A C 1
ATOM 1444 O O . SER A 1 187 ? -10.928 1.586 23.947 1.00 66.00 187 SER A O 1
ATOM 1446 N N . MET A 1 188 ? -8.887 1.758 23.014 1.00 69.56 188 MET A N 1
ATOM 1447 C CA . MET A 1 188 ? -8.148 0.992 23.992 1.00 69.56 188 MET A CA 1
ATOM 1448 C C . MET A 1 188 ? -6.987 1.851 24.469 1.00 69.56 188 MET A C 1
ATOM 1450 O O . MET A 1 188 ? -6.108 2.193 23.682 1.00 69.56 188 MET A O 1
ATOM 1454 N N . LYS A 1 189 ? -6.969 2.189 25.755 1.00 69.19 189 LYS A N 1
ATOM 1455 C CA . LYS A 1 189 ? -5.912 3.012 26.348 1.00 69.19 189 LYS A CA 1
ATOM 1456 C C . LYS A 1 189 ? -5.079 2.196 27.324 1.00 69.19 189 LYS A C 1
ATOM 1458 O O . LYS A 1 189 ? -5.642 1.548 28.207 1.00 69.19 189 LYS A O 1
ATOM 1463 N N . VAL A 1 190 ? -3.759 2.267 27.195 1.00 66.62 190 VAL A N 1
ATOM 1464 C CA . VAL A 1 190 ? -2.798 1.607 28.084 1.00 66.62 190 VAL A CA 1
ATOM 1465 C C . VAL A 1 190 ? -2.145 2.654 28.975 1.00 66.62 190 VAL A C 1
ATOM 1467 O O . VAL A 1 190 ? -1.292 3.405 28.534 1.00 66.62 190 VAL A O 1
ATOM 1470 N N . GLY A 1 191 ? -2.498 2.697 30.257 1.00 63.94 191 GLY A N 1
ATOM 1471 C CA . GLY A 1 191 ? -1.946 3.699 31.171 1.00 63.94 191 GLY A CA 1
ATOM 1472 C C . GLY A 1 191 ? -1.976 3.233 32.616 1.00 63.94 191 GLY A C 1
ATOM 1473 O O . GLY A 1 191 ? -2.895 2.534 33.030 1.00 63.94 191 GLY A O 1
ATOM 1474 N N . GLY A 1 192 ? -0.943 3.576 33.393 1.00 58.84 192 GLY A N 1
ATOM 1475 C CA . GLY A 1 192 ? -0.886 3.235 34.821 1.00 58.84 192 GLY A CA 1
ATOM 1476 C C . GLY A 1 192 ? -0.882 1.729 35.133 1.00 58.84 192 GLY A C 1
ATOM 1477 O O . GLY A 1 192 ? -1.228 1.349 36.247 1.00 58.84 192 GLY A O 1
ATOM 1478 N N . GLY A 1 193 ? -0.497 0.878 34.171 1.00 63.09 193 GLY A N 1
ATOM 1479 C CA . GLY A 1 193 ? -0.489 -0.585 34.311 1.00 63.09 193 GLY A CA 1
ATOM 1480 C C . GLY A 1 193 ? -1.816 -1.280 33.975 1.00 63.09 193 GLY A C 1
ATOM 1481 O O . GLY A 1 193 ? -1.970 -2.458 34.291 1.00 63.09 193 GLY A O 1
ATOM 1482 N N . GLU A 1 194 ? -2.768 -0.576 33.355 1.00 58.38 194 GLU A N 1
ATOM 1483 C CA . GLU A 1 194 ? -4.113 -1.082 33.049 1.00 58.38 194 GLU A CA 1
ATOM 1484 C C . GLU A 1 194 ? -4.474 -0.883 31.570 1.00 58.38 194 GLU A C 1
ATOM 1486 O O . GLU A 1 194 ? -3.942 0.009 30.906 1.00 58.38 194 GLU A O 1
ATOM 1491 N N . ILE A 1 195 ? -5.381 -1.72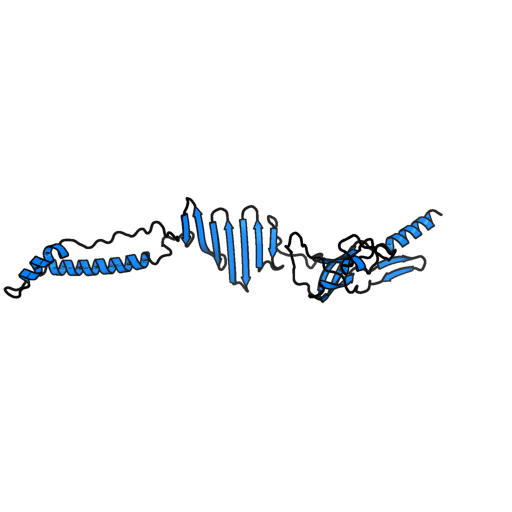9 31.065 1.00 64.12 195 ILE A N 1
ATOM 1492 C CA . ILE A 1 195 ? -5.972 -1.634 29.724 1.00 64.12 195 ILE A CA 1
ATOM 1493 C C . ILE A 1 195 ? -7.430 -1.197 29.890 1.00 64.12 195 ILE A C 1
ATOM 1495 O O . ILE A 1 195 ? -8.249 -1.954 30.411 1.00 64.12 195 ILE A O 1
ATOM 1499 N N . ASN A 1 196 ? -7.759 0.012 29.440 1.00 63.75 196 ASN A N 1
ATOM 1500 C CA . ASN A 1 196 ? -9.130 0.522 29.407 1.00 63.75 196 ASN A CA 1
ATOM 1501 C C . ASN A 1 196 ? -9.754 0.206 28.042 1.00 63.75 196 ASN A C 1
ATOM 1503 O O . ASN A 1 196 ? -9.124 0.489 27.029 1.00 63.75 196 ASN A O 1
ATOM 1507 N N . LEU A 1 197 ? -10.968 -0.352 28.011 1.00 67.81 197 LEU A N 1
ATOM 1508 C CA . LEU A 1 197 ? -11.726 -0.678 26.793 1.00 67.81 197 LEU A CA 1
ATOM 1509 C C . LEU A 1 197 ? -13.079 0.056 26.833 1.00 67.81 197 LEU A C 1
ATOM 1511 O O . LEU A 1 197 ? -13.777 -0.059 27.840 1.00 67.81 197 LEU A O 1
ATOM 1515 N N . GLY A 1 198 ? -13.465 0.780 25.775 1.00 65.00 198 GLY A N 1
ATOM 1516 C CA . GLY A 1 198 ? -14.774 1.454 25.688 1.00 65.00 198 GLY A CA 1
ATOM 1517 C C . GLY A 1 198 ? -14.801 2.680 24.766 1.00 65.00 198 GLY A C 1
ATOM 1518 O O . GLY A 1 198 ? -13.846 2.935 24.041 1.00 65.00 198 GLY A O 1
ATOM 1519 N N . ASP A 1 199 ? -15.907 3.428 24.773 1.00 55.03 199 ASP A N 1
ATOM 1520 C CA . ASP A 1 199 ? -16.014 4.745 24.119 1.00 55.03 199 ASP A CA 1
ATOM 1521 C C . ASP A 1 199 ? -15.190 5.811 24.879 1.00 55.03 199 ASP A C 1
ATOM 1523 O O . ASP A 1 199 ? -14.982 5.712 26.090 1.00 55.03 199 ASP A O 1
ATOM 1527 N N . GLN A 1 200 ? -14.763 6.869 24.184 1.00 48.78 200 GLN A N 1
ATOM 1528 C CA . GLN A 1 200 ? -13.979 7.995 24.705 1.00 48.78 200 GLN A CA 1
ATOM 1529 C C . GLN A 1 200 ? -14.709 8.760 25.832 1.00 48.78 200 GLN A C 1
ATOM 1531 O O . GLN A 1 200 ? -14.077 9.473 26.610 1.00 48.78 200 GLN A O 1
ATOM 1536 N N . SER A 1 201 ? -16.035 8.587 25.938 1.00 50.78 201 SER A N 1
ATOM 1537 C CA . SER A 1 201 ? -16.908 9.095 27.012 1.00 50.78 201 SER A CA 1
ATOM 1538 C C . SER A 1 201 ? -17.695 7.994 27.747 1.00 50.78 201 SER A C 1
ATOM 1540 O O . SER A 1 201 ? -18.729 8.282 28.353 1.00 50.78 201 SER A O 1
ATOM 1542 N N . ALA A 1 202 ? -17.253 6.731 27.702 1.00 49.50 202 ALA A N 1
ATOM 1543 C CA . ALA A 1 202 ? -18.004 5.611 28.271 1.00 49.50 202 ALA A CA 1
ATOM 1544 C C . ALA A 1 202 ? -18.194 5.741 29.795 1.00 49.50 202 ALA A C 1
ATOM 1546 O O . ALA A 1 202 ? -17.282 5.501 30.583 1.00 49.50 202 ALA A O 1
ATOM 1547 N N . ALA A 1 203 ? -19.418 6.077 30.207 1.00 48.81 203 ALA A N 1
ATOM 1548 C CA . ALA A 1 203 ? -19.872 5.983 31.595 1.00 48.81 203 ALA A CA 1
ATOM 1549 C C . ALA A 1 203 ? -20.231 4.537 32.006 1.00 48.81 203 ALA A C 1
ATOM 1551 O O . ALA A 1 203 ? -20.398 4.264 33.195 1.00 48.81 203 ALA A O 1
ATOM 1552 N N . ASP A 1 204 ? -20.334 3.623 31.033 1.00 47.50 204 ASP A N 1
ATOM 1553 C CA . ASP A 1 204 ? -20.730 2.226 31.212 1.00 47.50 204 ASP A CA 1
ATOM 1554 C C . ASP A 1 204 ? -19.593 1.257 30.856 1.00 47.50 204 ASP A C 1
ATOM 1556 O O . ASP A 1 204 ? -18.867 1.431 29.877 1.00 47.50 204 ASP A O 1
ATOM 1560 N N . PHE A 1 205 ? -19.455 0.196 31.651 1.00 51.91 205 PHE A N 1
ATOM 1561 C CA . PHE A 1 205 ? -18.439 -0.840 31.456 1.00 51.91 205 PHE A CA 1
ATOM 1562 C C . PHE A 1 205 ? -18.779 -1.788 30.290 1.00 51.91 205 PHE A C 1
ATOM 1564 O O . PHE A 1 205 ? -19.942 -2.070 30.014 1.00 51.91 205 PHE A O 1
ATOM 1571 N N . VAL A 1 206 ? -17.745 -2.361 29.656 1.00 54.69 206 VAL A N 1
ATOM 1572 C CA . VAL A 1 206 ? -17.861 -3.328 28.535 1.00 54.69 206 VAL A CA 1
ATOM 1573 C C . VAL A 1 206 ? -18.557 -4.632 28.944 1.00 54.69 206 VAL A C 1
ATOM 1575 O O . VAL A 1 206 ? -19.195 -5.301 28.132 1.00 54.69 206 VAL A O 1
ATOM 1578 N N . ALA A 1 207 ? -18.466 -5.007 30.221 1.00 56.19 207 ALA A N 1
ATOM 1579 C CA . ALA A 1 207 ? -19.276 -6.086 30.762 1.00 56.19 207 ALA A CA 1
ATOM 1580 C C . ALA A 1 207 ? -20.689 -5.559 31.022 1.00 56.19 207 ALA A C 1
ATOM 1582 O O . ALA A 1 207 ? -20.844 -4.461 31.547 1.00 56.19 207 ALA A O 1
ATOM 1583 N N . LEU A 1 208 ? -21.713 -6.384 30.774 1.00 64.88 208 LEU A N 1
ATOM 1584 C CA . LEU A 1 208 ? -23.133 -6.145 31.089 1.00 64.88 208 LEU A CA 1
ATOM 1585 C C . LEU A 1 208 ? -23.414 -5.798 32.571 1.00 64.88 208 LEU A C 1
ATOM 1587 O O . LEU A 1 208 ? -24.564 -5.845 32.980 1.00 64.88 208 LEU A O 1
ATOM 1591 N N . ALA A 1 209 ? -22.413 -5.467 33.388 1.00 65.50 209 ALA A N 1
ATOM 1592 C CA . ALA A 1 209 ? -22.482 -5.039 34.775 1.00 65.50 209 ALA A CA 1
ATOM 1593 C C . ALA A 1 209 ? -23.613 -4.037 35.035 1.00 65.50 209 ALA A C 1
ATOM 1595 O O . ALA A 1 209 ? -24.325 -4.208 36.017 1.00 65.50 209 ALA A O 1
ATOM 1596 N N . GLY A 1 210 ? -23.860 -3.073 34.140 1.00 68.75 210 GLY A N 1
ATOM 1597 C CA . GLY A 1 210 ? -25.013 -2.170 34.250 1.00 68.75 210 GLY A CA 1
ATOM 1598 C C . GLY A 1 210 ? -26.362 -2.897 34.151 1.00 68.75 210 GLY A C 1
ATOM 1599 O O . GLY A 1 210 ? -27.245 -2.701 34.989 1.00 68.75 210 GLY A O 1
ATOM 1600 N N . LYS A 1 211 ? -26.514 -3.817 33.187 1.00 73.94 211 LYS A N 1
ATOM 1601 C CA . LYS A 1 211 ? -27.709 -4.675 33.080 1.00 73.94 211 LYS A CA 1
ATOM 1602 C C . LYS A 1 211 ? -27.808 -5.667 34.241 1.00 73.94 211 LYS A C 1
ATOM 1604 O O . LYS A 1 211 ? -28.885 -5.826 34.796 1.00 73.94 211 LYS A O 1
ATOM 1609 N N . VAL A 1 212 ? -26.704 -6.286 34.658 1.00 79.50 212 VAL A N 1
ATOM 1610 C CA . VAL A 1 212 ? -26.656 -7.218 35.797 1.00 79.50 212 VAL A CA 1
ATOM 1611 C C . VAL A 1 212 ? -27.033 -6.505 37.093 1.00 79.50 212 VAL A C 1
ATOM 1613 O O . VAL A 1 212 ? -27.857 -7.017 37.839 1.00 79.50 212 VAL A O 1
ATOM 1616 N N . LEU A 1 213 ? -26.504 -5.305 37.342 1.00 80.19 213 LEU A N 1
ATOM 1617 C CA . LEU A 1 213 ? -26.864 -4.478 38.494 1.00 80.19 213 LEU A CA 1
ATOM 1618 C C . LEU A 1 213 ? -28.337 -4.060 38.438 1.00 80.19 213 LEU A C 1
ATOM 1620 O O . LEU A 1 213 ? -29.020 -4.096 39.456 1.00 80.19 213 LEU A O 1
ATOM 1624 N N . THR A 1 214 ? -28.841 -3.715 37.251 1.00 84.94 214 THR A N 1
ATOM 1625 C CA . THR A 1 214 ? -30.264 -3.407 37.045 1.00 84.94 214 THR A CA 1
ATOM 1626 C C . THR A 1 214 ? -31.149 -4.600 37.411 1.00 84.94 214 THR A C 1
ATOM 1628 O O . THR A 1 214 ? -32.085 -4.445 38.192 1.00 84.94 214 THR A O 1
ATOM 1631 N N . GLU A 1 215 ? -30.846 -5.795 36.901 1.00 88.25 215 GLU A N 1
ATOM 1632 C CA . GLU A 1 215 ? -31.618 -7.009 37.198 1.00 88.25 215 GLU A CA 1
ATOM 1633 C C . GLU A 1 215 ? -31.480 -7.444 38.667 1.00 88.25 215 GLU A C 1
ATOM 1635 O O . GLU A 1 215 ? -32.465 -7.820 39.300 1.00 88.25 215 GLU A O 1
ATOM 1640 N N . LEU A 1 216 ? -30.292 -7.312 39.261 1.00 90.00 216 LEU A N 1
ATOM 1641 C CA . LEU A 1 216 ? -30.069 -7.569 40.685 1.00 90.00 216 LEU A CA 1
ATOM 1642 C C . LEU A 1 216 ? -30.861 -6.604 41.578 1.00 90.00 216 LEU A C 1
ATOM 1644 O O . LEU A 1 216 ? -31.449 -7.034 42.570 1.00 90.00 216 LEU A O 1
ATOM 1648 N N . ASN A 1 217 ? -30.931 -5.320 41.219 1.00 90.19 217 ASN A N 1
ATOM 1649 C CA . ASN A 1 217 ? -31.725 -4.333 41.951 1.00 90.19 217 ASN A CA 1
ATOM 1650 C C . ASN A 1 217 ? -33.231 -4.611 41.856 1.00 90.19 217 ASN A C 1
ATOM 1652 O O . ASN A 1 217 ? -33.936 -4.421 42.847 1.00 90.19 217 ASN A O 1
ATOM 1656 N N . LYS A 1 218 ? -33.724 -5.114 40.714 1.00 93.75 218 LYS A N 1
ATOM 1657 C CA . LYS A 1 218 ? -35.113 -5.592 40.596 1.00 93.75 218 LYS A CA 1
ATOM 1658 C C . LYS A 1 218 ? -35.376 -6.754 41.554 1.00 93.75 218 LYS A C 1
ATOM 1660 O O . LYS A 1 218 ? -36.316 -6.682 42.338 1.00 93.75 218 LYS A O 1
ATOM 1665 N N . LEU A 1 219 ? -34.497 -7.761 41.581 1.00 94.31 219 LEU A N 1
ATOM 1666 C CA . LEU A 1 219 ? -34.608 -8.882 42.524 1.00 94.31 219 LEU A CA 1
ATOM 1667 C C . LEU A 1 219 ? -34.564 -8.421 43.987 1.00 94.31 219 LEU A C 1
ATOM 1669 O O . LEU A 1 219 ? -35.354 -8.888 44.805 1.00 94.31 219 LEU A O 1
ATOM 1673 N N . ALA A 1 220 ? -33.659 -7.503 44.334 1.00 95.19 220 ALA A N 1
ATOM 1674 C CA . ALA A 1 220 ? -33.581 -6.951 45.684 1.00 95.19 220 ALA A CA 1
ATOM 1675 C C . ALA A 1 220 ? -34.867 -6.202 46.062 1.00 95.19 220 ALA A C 1
ATOM 1677 O O . ALA A 1 220 ? -35.354 -6.356 47.183 1.00 95.19 220 ALA A O 1
ATOM 1678 N N . SER A 1 221 ? -35.439 -5.437 45.128 1.00 96.31 221 SER A N 1
ATOM 1679 C CA . SER A 1 221 ? -36.726 -4.763 45.307 1.00 96.31 221 SER A CA 1
ATOM 1680 C C . SER A 1 221 ? -37.847 -5.767 45.577 1.00 96.31 221 SER A C 1
ATOM 1682 O O . SER A 1 221 ? -38.525 -5.645 46.594 1.00 96.31 221 SER A O 1
ATOM 1684 N N . ASP A 1 222 ? -37.991 -6.795 44.738 1.00 97.19 222 ASP A N 1
ATOM 1685 C CA . ASP A 1 222 ? -39.033 -7.819 44.889 1.00 97.19 222 ASP A CA 1
ATOM 1686 C C . ASP A 1 222 ? -38.911 -8.567 46.223 1.00 97.19 222 ASP A C 1
ATOM 1688 O O . ASP A 1 222 ? -39.895 -8.751 46.947 1.00 97.19 222 ASP A O 1
ATOM 1692 N N . VAL A 1 223 ? -37.687 -8.949 46.604 1.00 96.75 223 VAL A N 1
ATOM 1693 C CA . VAL A 1 223 ? -37.423 -9.594 47.898 1.00 96.75 223 VAL A CA 1
ATOM 1694 C C . VAL A 1 223 ? -37.781 -8.661 49.053 1.00 96.75 223 VAL A C 1
ATOM 1696 O O . VAL A 1 223 ? -38.393 -9.103 50.025 1.00 96.75 223 VAL A O 1
ATOM 1699 N N . ASN A 1 224 ? -37.445 -7.374 48.970 1.00 97.19 224 ASN A N 1
ATOM 1700 C CA . ASN A 1 224 ? -37.786 -6.407 50.011 1.00 97.19 224 ASN A CA 1
ATOM 1701 C C . ASN A 1 224 ? -39.298 -6.181 50.113 1.00 97.19 224 ASN A C 1
ATOM 1703 O O . ASN A 1 224 ? -39.819 -6.139 51.227 1.00 97.19 224 ASN A O 1
ATOM 1707 N N . SER A 1 225 ? -40.019 -6.138 48.990 1.00 96.75 225 SER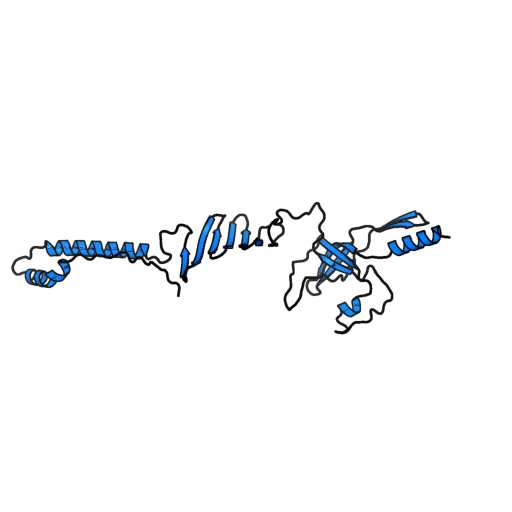 A N 1
ATOM 1708 C CA . SER A 1 225 ? -41.484 -6.107 48.979 1.00 96.75 225 SER A CA 1
ATOM 1709 C C . SER A 1 225 ? -42.082 -7.327 49.687 1.00 96.75 225 SER A C 1
ATOM 1711 O O . SER A 1 225 ? -42.963 -7.172 50.534 1.00 96.75 225 SER A O 1
ATOM 1713 N N . LEU A 1 226 ? -41.563 -8.534 49.429 1.00 96.12 226 LEU A N 1
ATOM 1714 C CA . LEU A 1 226 ? -41.987 -9.753 50.132 1.00 96.12 226 LEU A CA 1
ATOM 1715 C C . LEU A 1 226 ? -41.688 -9.691 51.636 1.00 96.12 226 LEU A C 1
ATOM 1717 O O . LEU A 1 226 ? -42.543 -10.036 52.452 1.00 96.12 226 LEU A O 1
ATOM 1721 N N . LYS A 1 227 ? -40.503 -9.213 52.030 1.00 96.00 227 LYS A N 1
ATOM 1722 C CA . LYS A 1 227 ? -40.140 -9.040 53.446 1.00 96.00 227 LYS A CA 1
ATOM 1723 C C . LYS A 1 227 ? -41.090 -8.083 54.167 1.00 96.00 227 LYS A C 1
ATOM 1725 O O . LYS A 1 227 ? -41.497 -8.366 55.294 1.00 96.00 227 LYS A O 1
ATOM 1730 N N . THR A 1 228 ? -41.503 -6.992 53.520 1.00 95.69 228 THR A N 1
ATOM 1731 C CA . THR A 1 228 ? -42.499 -6.064 54.074 1.00 95.69 228 THR A CA 1
ATOM 1732 C C . THR A 1 228 ? -43.840 -6.754 54.322 1.00 95.69 228 THR A C 1
ATOM 1734 O O . THR A 1 228 ? -44.420 -6.574 55.394 1.00 95.69 228 THR A O 1
ATOM 1737 N N . VAL A 1 229 ? -44.302 -7.597 53.391 1.00 94.94 229 VAL A N 1
ATOM 1738 C CA . VAL A 1 229 ? -45.535 -8.386 53.565 1.00 94.94 229 VAL A CA 1
ATOM 1739 C C . VAL A 1 229 ? -45.424 -9.323 54.771 1.00 94.94 229 VAL A C 1
ATOM 1741 O O . VAL A 1 229 ? -46.306 -9.317 55.626 1.00 94.94 229 VAL A O 1
ATOM 1744 N N . PHE A 1 230 ? -44.328 -10.076 54.901 1.00 93.81 230 PHE A N 1
ATOM 1745 C CA . PHE A 1 230 ? -44.116 -10.988 56.036 1.00 93.81 230 PHE A CA 1
ATOM 1746 C C . PHE A 1 230 ? -44.009 -10.266 57.385 1.00 93.81 230 PHE A C 1
ATOM 1748 O O . PHE A 1 230 ? -44.508 -10.761 58.398 1.00 93.81 230 PHE A O 1
ATOM 1755 N N . SER A 1 231 ? -43.397 -9.081 57.403 1.00 92.62 231 SER A N 1
ATOM 1756 C CA . SER A 1 231 ? -43.300 -8.252 58.606 1.00 92.62 231 SER A CA 1
ATOM 1757 C C . SER A 1 231 ? -44.683 -7.790 59.086 1.00 92.62 231 SER A C 1
ATOM 1759 O O . SER A 1 231 ? -45.017 -7.935 60.267 1.00 92.62 231 SER A O 1
ATOM 1761 N N . ALA A 1 232 ? -45.530 -7.326 58.161 1.00 93.56 232 ALA A N 1
ATOM 1762 C CA . ALA A 1 232 ? -46.875 -6.827 58.454 1.00 93.56 232 ALA A CA 1
ATOM 1763 C C . ALA A 1 232 ? -47.934 -7.931 58.645 1.00 93.56 232 ALA A C 1
ATOM 1765 O O . ALA A 1 232 ? -48.983 -7.678 59.234 1.00 93.56 232 ALA A O 1
ATOM 1766 N N . TRP A 1 233 ? -47.680 -9.153 58.169 1.00 94.31 233 TRP A N 1
ATOM 1767 C CA . TRP A 1 233 ? -48.637 -10.260 58.214 1.00 94.31 233 TRP A CA 1
ATOM 1768 C C . TRP A 1 233 ? -49.052 -10.629 59.645 1.00 94.31 233 TRP A C 1
ATOM 1770 O O . TRP A 1 233 ? -48.205 -10.839 60.509 1.00 94.31 233 TRP A O 1
ATOM 1780 N N . ILE A 1 234 ? -50.351 -10.755 59.904 1.00 93.50 234 ILE A N 1
ATOM 1781 C CA . ILE A 1 234 ? -50.884 -11.212 61.192 1.00 93.50 234 ILE A CA 1
ATOM 1782 C C . ILE A 1 234 ? -51.280 -12.688 61.047 1.00 93.50 234 ILE A C 1
ATOM 1784 O O . ILE A 1 234 ? -52.207 -12.975 60.287 1.00 93.50 234 ILE A O 1
ATOM 1788 N N . PRO A 1 235 ? -50.602 -13.624 61.741 1.00 94.38 235 PRO A N 1
ATOM 1789 C CA . PRO A 1 235 ? -50.963 -15.037 61.690 1.00 94.38 235 PRO A CA 1
ATOM 1790 C C . PRO A 1 235 ? -52.361 -15.296 62.250 1.00 94.38 235 PRO A C 1
ATOM 1792 O O . PRO A 1 235 ? -52.760 -14.675 63.241 1.00 94.38 235 PRO A O 1
ATOM 1795 N N . VAL A 1 236 ? -53.091 -16.238 61.652 1.00 93.50 236 VAL A N 1
ATOM 1796 C CA . VAL A 1 236 ? -54.391 -16.661 62.179 1.00 93.50 236 VAL A CA 1
ATOM 1797 C C . VAL A 1 236 ? -54.150 -17.584 63.380 1.00 93.50 236 VAL A C 1
ATOM 1799 O O . VAL A 1 236 ? -53.213 -18.382 63.376 1.00 93.50 236 VAL A O 1
ATOM 1802 N N . PRO A 1 237 ? -54.959 -17.512 64.450 1.00 93.69 237 PRO A N 1
ATOM 1803 C CA . PRO A 1 237 ? -54.798 -18.427 65.572 1.00 93.69 237 PRO A CA 1
ATOM 1804 C C . PRO A 1 237 ? -54.854 -19.900 65.129 1.00 93.69 237 PRO A C 1
ATOM 1806 O O . PRO A 1 237 ? -55.799 -20.317 64.464 1.00 93.69 237 PRO A O 1
ATOM 1809 N N . ASN A 1 238 ? -53.864 -20.689 65.560 1.00 90.38 238 ASN A N 1
ATOM 1810 C CA . ASN A 1 238 ? -53.758 -22.142 65.354 1.00 90.38 238 ASN A CA 1
ATOM 1811 C C . ASN A 1 238 ? -53.558 -22.634 63.903 1.00 90.38 238 ASN A C 1
ATOM 1813 O O . ASN A 1 238 ? -53.774 -23.814 63.640 1.00 90.38 238 ASN A O 1
ATOM 1817 N N . ASP A 1 239 ? -53.091 -21.791 62.976 1.00 92.06 239 ASP A N 1
ATOM 1818 C CA . ASP A 1 239 ? -52.775 -22.191 61.589 1.00 92.06 239 ASP A CA 1
ATOM 1819 C C . ASP A 1 239 ? -51.295 -22.580 61.364 1.00 92.06 239 ASP A C 1
ATOM 1821 O O . ASP A 1 239 ? -50.887 -22.902 60.250 1.00 92.06 239 ASP A O 1
ATOM 1825 N N . GLY A 1 240 ? -50.466 -22.531 62.416 1.00 93.44 240 GLY A N 1
ATOM 1826 C CA . GLY A 1 240 ? -49.010 -22.723 62.334 1.00 93.44 240 GLY A CA 1
ATOM 1827 C C . GLY A 1 240 ? -48.234 -21.496 61.826 1.00 93.44 240 GLY A C 1
ATOM 1828 O O . GLY A 1 240 ? -47.006 -21.452 61.918 1.00 93.44 240 GLY A O 1
ATOM 1829 N N . GLY A 1 241 ? -48.925 -20.453 61.373 1.00 94.38 241 GLY A N 1
ATOM 1830 C CA . GLY A 1 241 ? -48.348 -19.226 60.848 1.00 94.38 241 GLY A CA 1
ATOM 1831 C C . GLY A 1 241 ? -47.607 -18.402 61.894 1.00 94.38 241 GLY A C 1
ATOM 1832 O O . GLY A 1 241 ? -46.606 -17.767 61.574 1.00 94.38 241 GLY A O 1
ATOM 1833 N N . ALA A 1 242 ? -48.018 -18.477 63.163 1.00 92.81 242 ALA A N 1
ATOM 1834 C CA . ALA A 1 242 ? -47.271 -17.869 64.263 1.00 92.81 242 ALA A CA 1
ATOM 1835 C C . ALA A 1 242 ? -45.859 -18.468 64.382 1.00 92.81 242 ALA A C 1
ATOM 1837 O O . ALA A 1 242 ? -44.886 -17.725 64.480 1.00 92.81 242 ALA A O 1
ATOM 1838 N N . ALA A 1 243 ? -45.735 -19.797 64.275 1.00 94.69 243 ALA A N 1
ATOM 1839 C CA . ALA A 1 243 ? -44.442 -20.477 64.306 1.00 94.69 243 ALA A CA 1
ATOM 1840 C C . ALA A 1 243 ? -43.579 -20.119 63.084 1.00 94.69 243 ALA A C 1
ATOM 1842 O O . ALA A 1 243 ? -42.388 -19.843 63.235 1.00 94.69 243 ALA A O 1
ATOM 1843 N N . LEU A 1 244 ? -44.181 -20.047 61.889 1.00 94.31 244 LEU A N 1
ATOM 1844 C CA . LEU A 1 244 ? -43.483 -19.622 60.671 1.00 94.31 244 LEU A CA 1
ATOM 1845 C C . LEU A 1 244 ? -43.009 -18.166 60.759 1.00 94.31 244 LEU A C 1
ATOM 1847 O O . LEU A 1 244 ? -41.861 -17.876 60.424 1.00 94.31 244 LEU A O 1
ATOM 1851 N N . LYS A 1 245 ? -43.860 -17.252 61.240 1.00 93.44 245 LYS A N 1
ATOM 1852 C CA . LYS A 1 245 ? -43.495 -15.842 61.407 1.00 93.44 245 LYS A CA 1
ATOM 1853 C C . LYS A 1 245 ? -42.326 -15.701 62.374 1.00 93.44 245 LYS A C 1
ATOM 1855 O O . LYS A 1 245 ? -41.373 -14.997 62.057 1.00 93.44 245 LYS A O 1
ATOM 1860 N N . THR A 1 246 ? -42.354 -16.423 63.497 1.00 94.06 246 THR A N 1
ATOM 1861 C CA . THR A 1 246 ? -41.233 -16.463 64.443 1.00 94.06 246 THR A CA 1
ATOM 1862 C C . THR A 1 246 ? -39.957 -16.976 63.773 1.00 94.06 246 THR A C 1
ATOM 1864 O O . THR A 1 246 ? -38.931 -16.302 63.865 1.00 94.06 246 THR A O 1
ATOM 1867 N N . ALA A 1 247 ? -40.015 -18.091 63.038 1.00 94.81 247 ALA A N 1
ATOM 1868 C CA . ALA A 1 247 ? -38.853 -18.657 62.346 1.00 94.81 247 ALA A CA 1
ATOM 1869 C C . ALA A 1 247 ? -38.271 -17.725 61.262 1.00 94.81 247 ALA A C 1
ATOM 1871 O O . ALA A 1 247 ? -37.059 -17.692 61.064 1.00 94.81 247 ALA A O 1
ATOM 1872 N N . ALA A 1 248 ? -39.114 -16.934 60.589 1.00 94.94 248 ALA A N 1
ATOM 1873 C CA . ALA A 1 248 ? -38.707 -16.019 59.522 1.00 94.94 248 ALA A CA 1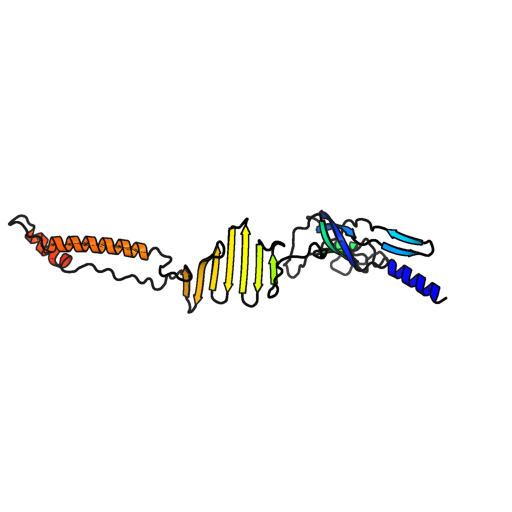
ATOM 1874 C C . ALA A 1 248 ? -38.278 -14.619 60.010 1.00 94.94 248 ALA A C 1
ATOM 1876 O O . ALA A 1 248 ? -37.818 -13.817 59.193 1.00 94.94 248 ALA A O 1
ATOM 1877 N N . THR A 1 249 ? -38.394 -14.315 61.312 1.00 94.00 249 THR A N 1
ATOM 1878 C CA . THR A 1 249 ? -38.158 -12.970 61.883 1.00 94.00 249 THR A CA 1
ATOM 1879 C C . THR A 1 249 ? -36.815 -12.376 61.471 1.00 94.00 249 THR A C 1
ATOM 1881 O O . THR A 1 249 ? -36.742 -11.234 61.021 1.00 94.00 249 THR A O 1
ATOM 1884 N N . THR A 1 250 ? -35.745 -13.165 61.565 1.00 92.44 250 THR A N 1
ATOM 1885 C CA . THR A 1 250 ? -34.396 -12.720 61.196 1.00 92.44 250 THR A CA 1
ATOM 1886 C C . THR A 1 250 ? -34.268 -12.448 59.696 1.00 92.44 250 THR A C 1
ATOM 1888 O O . THR A 1 250 ? -33.548 -11.537 59.299 1.00 92.44 250 THR A O 1
ATOM 1891 N N . TRP A 1 251 ? -34.982 -13.196 58.850 1.00 94.25 251 TRP A N 1
ATOM 1892 C CA . TRP A 1 251 ? -34.911 -13.039 57.397 1.00 94.25 251 TRP A CA 1
ATOM 1893 C C . TRP A 1 251 ? -35.583 -11.748 56.914 1.00 94.25 251 TRP A C 1
ATOM 1895 O O . TRP A 1 251 ? -34.977 -11.010 56.130 1.00 94.25 251 TRP A O 1
ATOM 1905 N N . PHE A 1 252 ? -36.804 -11.442 57.375 1.00 95.00 252 PHE A N 1
ATOM 1906 C CA . PHE A 1 252 ? -37.506 -10.217 56.961 1.00 95.00 252 PHE A CA 1
ATOM 1907 C C . PHE A 1 252 ? -37.087 -8.969 57.749 1.00 95.00 252 PHE A C 1
ATOM 1909 O O . PHE A 1 252 ? -37.359 -7.857 57.305 1.00 95.00 252 PHE A O 1
ATOM 1916 N N . GLY A 1 253 ? -36.399 -9.134 58.885 1.00 91.31 253 GLY A N 1
ATOM 1917 C CA . GLY A 1 253 ? -35.956 -8.038 59.752 1.00 91.31 253 GLY A CA 1
ATOM 1918 C C . GLY A 1 253 ? -34.850 -7.145 59.176 1.00 91.31 253 GLY A C 1
ATOM 1919 O O . GLY A 1 253 ? -34.480 -6.159 59.807 1.00 91.31 253 GLY A O 1
ATOM 1920 N N . SER A 1 254 ? -34.297 -7.457 58.000 1.00 91.62 254 SER A N 1
ATOM 1921 C CA . SER A 1 254 ? -33.283 -6.621 57.341 1.00 91.62 254 SER A CA 1
ATOM 1922 C C . SER A 1 254 ? -33.476 -6.578 55.822 1.00 91.62 254 SER A C 1
ATOM 1924 O O . SER A 1 254 ? -33.613 -7.639 55.198 1.00 91.62 254 SER A O 1
ATOM 1926 N N . PRO A 1 255 ? -33.485 -5.385 55.198 1.00 90.75 255 PRO A N 1
ATOM 1927 C CA . PRO A 1 255 ? -33.612 -5.265 53.753 1.00 90.75 255 PRO A CA 1
ATOM 1928 C C . PRO A 1 255 ? -32.359 -5.792 53.045 1.00 90.75 255 PRO A C 1
ATOM 1930 O O . PRO A 1 255 ? -31.244 -5.688 53.552 1.00 90.75 255 PRO A O 1
ATOM 1933 N N . VAL A 1 256 ? -32.548 -6.359 51.857 1.00 93.62 256 VAL A N 1
ATOM 1934 C CA . VAL A 1 256 ? -31.459 -6.662 50.928 1.00 93.62 256 VAL A CA 1
ATOM 1935 C C . VAL A 1 256 ? -31.026 -5.355 50.283 1.00 93.62 256 VAL A C 1
ATOM 1937 O O . VAL A 1 256 ? -31.826 -4.692 49.623 1.00 93.62 256 VAL A O 1
ATOM 1940 N N . THR A 1 257 ? -29.765 -4.992 50.465 1.00 89.19 257 THR A N 1
ATOM 1941 C CA . THR A 1 257 ? -29.130 -3.886 49.755 1.00 89.19 257 THR A CA 1
ATOM 1942 C C . THR A 1 257 ? -28.053 -4.455 48.848 1.00 89.19 257 THR A C 1
ATOM 1944 O O . THR A 1 257 ? -27.246 -5.288 49.257 1.00 89.19 257 THR A O 1
ATOM 1947 N N . ILE A 1 258 ? -28.061 -4.023 47.592 1.00 85.56 258 ILE A N 1
ATOM 1948 C CA . ILE A 1 258 ? -27.004 -4.350 46.644 1.00 85.56 258 ILE A CA 1
ATOM 1949 C C . ILE A 1 258 ? -26.215 -3.071 46.442 1.00 85.56 258 ILE A C 1
ATOM 1951 O O . ILE A 1 258 ? -26.721 -2.077 45.925 1.00 85.56 258 ILE A O 1
ATOM 1955 N N . SER A 1 259 ? -24.980 -3.073 46.930 1.00 76.62 259 SER A N 1
ATOM 1956 C CA . SER A 1 259 ? -24.044 -2.008 46.604 1.00 76.62 259 SER A CA 1
ATOM 1957 C C . SER A 1 259 ? -23.738 -2.076 45.110 1.00 76.62 259 SER A C 1
ATOM 1959 O O . SER A 1 259 ? -23.652 -3.185 44.570 1.00 76.62 259 SER A O 1
ATOM 1961 N N . PRO A 1 260 ? -23.542 -0.929 44.434 1.00 65.31 260 PRO A N 1
ATOM 1962 C CA . PRO A 1 260 ? -23.025 -0.953 43.082 1.00 65.31 260 PRO A CA 1
ATOM 1963 C C . PRO A 1 260 ? -21.764 -1.804 43.102 1.00 65.31 260 PRO A C 1
ATOM 1965 O O . PRO A 1 260 ? -20.829 -1.521 43.858 1.00 65.31 260 PRO A O 1
ATOM 1968 N N . VAL A 1 261 ? -21.731 -2.844 42.273 1.00 59.00 261 VAL A N 1
ATOM 1969 C CA . VAL A 1 261 ? -20.448 -3.394 41.870 1.00 59.00 261 VAL A CA 1
ATOM 1970 C C . VAL A 1 261 ? -19.896 -2.314 40.956 1.00 59.00 261 VAL A C 1
ATOM 1972 O O . VAL A 1 261 ? -20.135 -2.325 39.752 1.00 59.00 261 VAL A O 1
ATOM 1975 N N . ALA A 1 262 ? -19.257 -1.299 41.541 1.00 49.97 262 ALA A N 1
ATOM 1976 C CA . ALA A 1 262 ? -18.321 -0.492 40.795 1.00 49.97 262 ALA A CA 1
ATOM 1977 C C . ALA A 1 262 ? -17.283 -1.511 40.345 1.00 49.97 262 ALA A C 1
ATOM 1979 O O . ALA A 1 262 ? -16.389 -1.883 41.102 1.00 49.97 262 ALA A O 1
ATOM 1980 N N . ALA A 1 263 ? -17.481 -2.076 39.159 1.00 46.06 263 ALA A N 1
ATOM 1981 C CA . ALA A 1 263 ? -16.462 -2.835 38.484 1.00 46.06 263 ALA A CA 1
ATOM 1982 C C . ALA A 1 263 ? -15.414 -1.797 38.113 1.00 46.06 263 ALA A C 1
ATOM 1984 O O . ALA A 1 263 ? -15.331 -1.390 36.970 1.00 46.06 263 ALA A O 1
ATOM 1985 N N . THR A 1 264 ? -14.650 -1.299 39.087 1.00 43.75 264 THR A N 1
ATOM 1986 C CA . THR A 1 264 ? -13.713 -0.199 38.869 1.00 43.75 264 THR A CA 1
ATOM 1987 C C . THR A 1 264 ? -12.693 -0.567 37.804 1.00 43.75 264 THR A C 1
ATOM 1989 O O . THR A 1 264 ? -12.015 0.320 37.307 1.00 43.75 264 THR A O 1
ATOM 1992 N N . LYS A 1 265 ? -12.563 -1.859 37.466 1.00 45.81 265 LYS A N 1
ATOM 1993 C CA . LYS A 1 265 ? -11.627 -2.386 36.484 1.00 45.81 265 LYS A CA 1
ATOM 1994 C C . LYS A 1 265 ? -12.246 -3.602 35.801 1.00 45.81 265 LYS A C 1
ATOM 1996 O O . LYS A 1 265 ? -12.323 -4.678 36.396 1.00 45.81 265 LYS A O 1
ATOM 2001 N N . VAL A 1 266 ? -12.661 -3.460 34.542 1.00 42.88 266 VAL A N 1
ATOM 2002 C CA . VAL A 1 266 ? -12.712 -4.611 33.632 1.00 42.88 266 VAL A CA 1
ATOM 2003 C C . VAL A 1 266 ? -11.257 -5.013 33.409 1.00 42.88 266 VAL A C 1
ATOM 2005 O O . VAL A 1 266 ? -10.573 -4.479 32.547 1.00 42.88 266 VAL A O 1
ATOM 2008 N N . LYS A 1 267 ? -10.748 -5.907 34.258 1.00 39.94 267 LYS A N 1
ATOM 2009 C CA . LYS A 1 267 ? -9.448 -6.536 34.050 1.00 39.94 267 LYS A CA 1
ATOM 2010 C C . LYS A 1 267 ? -9.645 -7.618 32.994 1.00 39.94 267 LYS A C 1
ATOM 2012 O O . LYS A 1 267 ? -10.065 -8.723 33.325 1.00 39.94 267 LYS A O 1
ATOM 2017 N N . ALA A 1 268 ? -9.379 -7.295 31.733 1.00 36.84 268 ALA A N 1
ATOM 2018 C CA . ALA A 1 268 ? -9.018 -8.331 30.775 1.00 36.84 268 ALA A CA 1
ATOM 2019 C C . ALA A 1 268 ? -7.647 -8.865 31.224 1.00 36.84 268 ALA A C 1
ATOM 2021 O O . ALA A 1 268 ? -6.648 -8.156 31.130 1.00 36.84 268 ALA A O 1
ATOM 2022 N N . THR A 1 269 ? -7.637 -10.034 31.869 1.00 37.50 269 THR A N 1
ATOM 2023 C CA . THR A 1 269 ? -6.403 -10.776 32.178 1.00 37.50 269 THR A CA 1
ATOM 2024 C C . THR A 1 269 ? -5.807 -11.373 30.924 1.00 37.50 269 THR A C 1
ATOM 2026 O O . THR A 1 269 ? -6.615 -11.919 30.138 1.00 37.50 269 THR A O 1
#

Sequence (269 aa):
MAEIIRLALEDRLADVHTVLPGKITAYDNATQKAEVLPMVRRRQETVDGEIDEALPVIPDVPVVFPRAGGFKITFPVAVGDRCILAFCERSVDNYQIGQSDDPVDPELYQKHHLTDPVALLGWYQDKDALTGVATTGLDVGADDNKATVRVEGDKITVWSDRAGDRARLELDGDEIRLFENLAALASMKVGGGEINLGDQSAADFVALAGKVLTELNKLASDVNSLKTVFSAWIPVPNDGGAALKTAATTWFGSPVTISPVAATKVKAT

Foldseek 3Di:
DVVVVVLVVVVVVLQAAFKFKWFFADADPVLQWTFIFGPAWRWDQDPVGIDTGGDDTAGRAHEDWDDDPHDTDDDDDDGGFMWMWGAAQAACVCVSVCVDPDDDDSPDPDGNHPRGTHTYTDDDDPVPDQPPDDPQWDWDADSVPQFIWTDGPQKTKTWHQDPQFIWMWIDDPQKIFIDTSPHTFWMWGDPPNATDIGDPPDPDHPPCLVVVVVVVVVVLVVQLVVLVCLVPDDDDPPPCSVVVSVVCCVVSVDGDDDDRPCVVGPPPD